Protein AF-K6V278-F1 (afdb_monomer_lite)

Organism: Plasmodium cynomolgi (strain B) (NCBI:txid1120755)

Secondary structure (DSSP, 8-state):
--GGGTT-HHHHHHHHHHHHHHHHHHTS---S--SS-HHHHHHHHHHHHHHHHHTTTS-HHHHHHHHHHHHHHHHHHHHHHH-S--TTSPPPPGGG-STTHHHHHHHHHHHHHHHHHHHH----HHHHHHHHHHHHHHHHHHHHHHHHH--HHHHTT-HHHHHHHTT-HHHHHHH-SEEEEE-TTS-EEEEE-SSS----------------

Foldseek 3Di:
DPPVCPPPVLLVVLLVVLLVVLVVQVVVDPPDPALLGVLALSLLVSLVSLCVPPVVPDDPVRSLVSSVVSQVVQVVSCCVVPVDPPVVNHHDRSVCPDPCVVLVNVLSVLVVVLVVCVPDVDDDQVVLVVLLVVLVVVQVSLVVVCVVPDPCVPCVPPPSVVSSVVSRSVVVNLQQQWDWDQDPVRDTRIDGHPDSGDDDDPPPPDPPPDDD

Structure (mmCIF, N/CA/C/O backbone):
data_AF-K6V278-F1
#
_entry.id   AF-K6V278-F1
#
loop_
_atom_site.group_PDB
_atom_site.id
_atom_site.type_symbol
_atom_site.label_atom_id
_atom_site.label_alt_id
_atom_site.label_comp_id
_atom_site.label_asym_id
_atom_site.label_entity_id
_atom_site.label_seq_id
_atom_site.pdbx_PDB_ins_code
_atom_site.Cartn_x
_atom_site.Cartn_y
_atom_site.Cartn_z
_atom_site.occupancy
_atom_site.B_iso_or_equiv
_atom_site.auth_seq_id
_atom_site.auth_comp_id
_atom_site.auth_asym_id
_atom_site.auth_atom_id
_atom_site.pdbx_PDB_model_num
ATOM 1 N N . MET A 1 1 ? -10.402 2.213 22.803 1.00 70.00 1 MET A N 1
ATOM 2 C CA . MET A 1 1 ? -10.953 1.165 21.929 1.00 70.00 1 MET A CA 1
ATOM 3 C C . MET A 1 1 ? -12.376 0.886 22.369 1.00 70.00 1 MET A C 1
ATOM 5 O O . MET A 1 1 ? -12.586 0.815 23.578 1.00 70.00 1 MET A O 1
ATOM 9 N N . ASP A 1 2 ? -13.322 0.800 21.437 1.00 74.25 2 ASP A N 1
ATOM 10 C CA . ASP A 1 2 ? -14.722 0.415 21.702 1.00 74.25 2 ASP A CA 1
ATOM 11 C C . ASP A 1 2 ? -14.800 -0.880 22.539 1.00 74.25 2 ASP A C 1
ATOM 13 O O . ASP A 1 2 ? -14.002 -1.802 22.333 1.00 74.25 2 ASP A O 1
ATOM 17 N N . SER A 1 3 ? -15.737 -0.940 23.494 1.00 72.25 3 SER A N 1
ATOM 18 C CA . SER A 1 3 ? -15.949 -2.086 24.387 1.00 72.25 3 SER A CA 1
ATOM 19 C C . SER A 1 3 ? -16.166 -3.389 23.620 1.00 72.25 3 SER A C 1
ATOM 21 O O . SER A 1 3 ? -15.685 -4.432 24.066 1.00 72.25 3 SER A O 1
ATOM 23 N N . LYS A 1 4 ? -16.759 -3.333 22.418 1.00 76.62 4 LYS A N 1
ATOM 24 C CA . LYS A 1 4 ? -16.962 -4.513 21.561 1.00 76.62 4 LYS A CA 1
ATOM 25 C C . LYS A 1 4 ? -15.661 -5.201 21.122 1.00 76.62 4 LYS A C 1
ATOM 27 O O . LYS A 1 4 ? -15.667 -6.385 20.801 1.00 76.62 4 LYS A O 1
ATOM 32 N N . TYR A 1 5 ? -14.534 -4.489 21.138 1.00 76.81 5 TYR A N 1
ATOM 33 C CA . TYR A 1 5 ? -13.228 -5.007 20.716 1.00 76.81 5 TYR A CA 1
ATOM 34 C C . TYR A 1 5 ? -12.280 -5.317 21.885 1.00 76.81 5 TYR A C 1
ATOM 36 O O . TYR A 1 5 ? -11.257 -5.976 21.692 1.00 76.81 5 TYR A O 1
ATOM 44 N N . GLN A 1 6 ? -12.604 -4.866 23.102 1.00 69.88 6 GLN A N 1
ATOM 45 C CA . GLN A 1 6 ? -11.692 -4.883 24.254 1.00 69.88 6 GLN A CA 1
ATOM 46 C C . GLN A 1 6 ? -11.316 -6.283 24.754 1.00 69.88 6 GLN A C 1
ATOM 48 O O . GLN A 1 6 ? -10.289 -6.419 25.412 1.00 69.88 6 GLN A O 1
ATOM 53 N N . ASN A 1 7 ? -12.086 -7.321 24.422 1.00 79.62 7 ASN A N 1
ATOM 54 C CA . ASN A 1 7 ? -11.831 -8.696 24.872 1.00 79.62 7 ASN A CA 1
ATOM 55 C C . ASN A 1 7 ? -11.272 -9.617 23.777 1.00 79.62 7 ASN A C 1
ATOM 57 O O . ASN A 1 7 ? -11.016 -10.789 24.036 1.00 79.62 7 ASN A O 1
ATOM 61 N N . ASN A 1 8 ? -11.047 -9.107 22.565 1.00 87.62 8 ASN A N 1
ATOM 62 C CA . ASN A 1 8 ? -10.522 -9.913 21.469 1.00 87.62 8 ASN A CA 1
ATOM 63 C C . ASN A 1 8 ? -8.981 -9.917 21.483 1.00 87.62 8 ASN A C 1
ATOM 65 O O . ASN A 1 8 ? -8.337 -8.899 21.218 1.00 87.62 8 ASN A O 1
ATOM 69 N N . GLU A 1 9 ? -8.375 -11.069 21.782 1.00 90.50 9 GLU A N 1
ATOM 70 C CA . GLU A 1 9 ? -6.914 -11.192 21.883 1.00 90.50 9 GLU A CA 1
ATOM 71 C C . GLU A 1 9 ? -6.186 -10.979 20.549 1.00 90.50 9 GLU A C 1
ATOM 73 O O . GLU A 1 9 ? -5.103 -10.389 20.536 1.00 90.50 9 GLU A O 1
ATOM 78 N N . THR A 1 10 ? -6.787 -11.357 19.416 1.00 91.19 10 THR A N 1
ATOM 79 C CA . THR A 1 10 ? -6.231 -11.078 18.080 1.00 91.19 10 THR A CA 1
ATOM 80 C C . THR A 1 10 ? -6.144 -9.574 17.837 1.00 91.19 10 THR A C 1
ATOM 82 O O . THR A 1 10 ? -5.104 -9.069 17.411 1.00 91.19 10 THR A O 1
ATOM 85 N N . ILE A 1 11 ? -7.203 -8.839 18.186 1.00 92.31 11 ILE A N 1
ATOM 86 C CA . ILE A 1 11 ? -7.243 -7.379 18.076 1.00 92.31 11 ILE A CA 1
ATOM 87 C C . ILE A 1 11 ? -6.174 -6.734 18.972 1.00 92.31 11 ILE A C 1
ATOM 89 O O . ILE A 1 11 ? -5.436 -5.850 18.520 1.00 92.31 11 ILE A O 1
ATOM 93 N N . LYS A 1 12 ? -6.042 -7.188 20.226 1.00 92.19 12 LYS A N 1
ATOM 94 C CA . LYS A 1 12 ? -4.997 -6.702 21.145 1.00 92.19 12 LYS A CA 1
ATOM 95 C C . LYS A 1 12 ? -3.595 -6.999 20.622 1.00 92.19 12 LYS A C 1
ATOM 97 O O . LYS A 1 12 ? -2.720 -6.140 20.703 1.00 92.19 12 LYS A O 1
ATOM 102 N N . SER A 1 13 ? -3.369 -8.196 20.087 1.00 93.94 13 SER A N 1
ATOM 103 C CA . SER A 1 13 ? -2.086 -8.595 19.504 1.00 93.94 13 SER A CA 1
ATOM 104 C C . SER A 1 13 ? -1.705 -7.692 18.330 1.00 93.94 13 SER A C 1
ATOM 106 O O . SER A 1 13 ? -0.618 -7.114 18.322 1.00 93.94 13 SER A O 1
ATOM 108 N N . LEU A 1 14 ? -2.637 -7.464 17.400 1.00 94.94 14 LEU A N 1
ATOM 109 C CA . LEU A 1 14 ? -2.424 -6.564 16.270 1.00 94.94 14 LEU A CA 1
ATOM 110 C C . LEU A 1 14 ? -2.157 -5.119 16.730 1.00 94.94 14 LEU A C 1
ATOM 112 O O . LEU A 1 14 ? -1.262 -4.469 16.193 1.00 94.94 14 LEU A O 1
ATOM 116 N N . CYS A 1 15 ? -2.838 -4.653 17.787 1.00 94.75 15 CYS A N 1
ATOM 117 C CA . CYS A 1 15 ? -2.562 -3.357 18.418 1.00 94.75 15 CYS A CA 1
ATOM 118 C C . CYS A 1 15 ? -1.113 -3.261 18.921 1.00 94.75 15 CYS A C 1
ATOM 120 O O . CYS A 1 15 ? -0.413 -2.297 18.623 1.00 94.75 15 CYS A O 1
ATOM 122 N N . ARG A 1 16 ? -0.622 -4.282 19.638 1.00 94.69 16 ARG A N 1
ATOM 123 C CA . ARG A 1 16 ? 0.765 -4.310 20.137 1.00 94.69 16 ARG A CA 1
ATOM 124 C C . ARG A 1 16 ? 1.781 -4.245 18.994 1.00 94.69 16 ARG A C 1
ATOM 126 O O . ARG A 1 16 ? 2.759 -3.507 19.095 1.00 94.69 16 ARG A O 1
ATOM 133 N N . ILE A 1 17 ? 1.541 -4.977 17.902 1.00 95.69 17 ILE A N 1
ATOM 134 C CA . ILE A 1 17 ? 2.421 -4.961 16.722 1.00 95.69 17 ILE A CA 1
ATOM 135 C C . ILE A 1 17 ? 2.404 -3.583 16.053 1.00 95.69 17 ILE A C 1
ATOM 137 O O . ILE A 1 17 ? 3.470 -3.068 15.708 1.00 95.69 17 ILE A O 1
ATOM 141 N N . LEU A 1 18 ? 1.226 -2.968 15.905 1.00 95.06 18 LEU A N 1
ATOM 142 C CA . LEU A 1 18 ? 1.091 -1.609 15.382 1.00 95.06 18 LEU A CA 1
ATOM 143 C C . LEU A 1 18 ? 1.919 -0.619 16.212 1.00 95.06 18 LEU A C 1
ATOM 145 O O . LEU A 1 18 ? 2.774 0.069 15.663 1.00 95.06 18 LEU A O 1
ATOM 149 N N . LEU A 1 19 ? 1.723 -0.589 17.534 1.00 92.69 19 LEU A N 1
ATOM 150 C CA . LEU A 1 19 ? 2.428 0.337 18.427 1.00 92.69 19 LEU A CA 1
ATOM 151 C C . LEU A 1 19 ? 3.950 0.141 18.395 1.00 92.69 19 LEU A C 1
ATOM 153 O O . LEU A 1 19 ? 4.692 1.123 18.380 1.00 92.69 19 LEU A O 1
ATOM 157 N N . LYS A 1 20 ? 4.420 -1.111 18.319 1.00 92.31 20 LYS A N 1
ATOM 158 C CA . LYS A 1 20 ? 5.847 -1.417 18.153 1.00 92.31 20 LYS A CA 1
ATOM 159 C C . LYS A 1 20 ? 6.403 -0.821 16.855 1.00 92.31 20 LYS A C 1
ATOM 161 O O . LYS A 1 20 ? 7.391 -0.099 16.895 1.00 92.31 20 LYS A O 1
ATOM 166 N N . ASN A 1 21 ? 5.735 -1.055 15.723 1.00 90.62 21 ASN A N 1
ATOM 167 C CA . ASN A 1 21 ? 6.168 -0.515 14.429 1.00 90.62 21 ASN A CA 1
ATOM 168 C C . ASN A 1 21 ? 6.154 1.019 14.397 1.00 90.62 21 ASN A C 1
ATOM 170 O O . ASN A 1 21 ? 7.026 1.625 13.779 1.00 90.62 21 ASN A O 1
ATOM 174 N N . LEU A 1 22 ? 5.185 1.660 15.057 1.00 88.31 22 LEU A N 1
ATOM 175 C CA . LEU A 1 22 ? 5.152 3.120 15.179 1.00 88.31 22 LEU A CA 1
ATOM 176 C C . LEU A 1 22 ? 6.348 3.646 15.962 1.00 88.31 22 LEU A C 1
ATOM 178 O O . LEU A 1 22 ? 6.989 4.600 15.530 1.00 88.31 22 LEU A O 1
ATOM 182 N N . ASN A 1 23 ? 6.667 3.010 17.087 1.00 85.19 23 ASN A N 1
ATOM 183 C CA . ASN A 1 23 ? 7.818 3.383 17.894 1.00 85.19 23 ASN A CA 1
ATOM 184 C C . ASN A 1 23 ? 9.135 3.242 17.118 1.00 85.19 23 ASN A C 1
ATOM 186 O O . ASN A 1 23 ? 9.954 4.159 17.136 1.00 85.19 23 ASN A O 1
ATOM 190 N N . ASP A 1 24 ? 9.307 2.132 16.400 1.00 82.44 24 ASP A N 1
ATOM 191 C CA . ASP A 1 24 ? 10.531 1.839 15.653 1.00 82.44 24 ASP A CA 1
ATOM 192 C C . ASP A 1 24 ? 10.697 2.781 14.444 1.00 82.44 24 ASP A C 1
ATOM 194 O O . ASP A 1 24 ? 11.787 3.298 14.201 1.00 82.44 24 ASP A O 1
ATOM 198 N N . ASN A 1 25 ? 9.613 3.074 13.713 1.00 73.31 25 ASN A N 1
ATOM 199 C CA . ASN A 1 25 ? 9.656 3.955 12.541 1.00 73.31 25 ASN A CA 1
ATOM 200 C C . ASN A 1 25 ? 9.922 5.428 12.888 1.00 73.31 25 ASN A C 1
ATOM 202 O O . ASN A 1 25 ? 10.537 6.128 12.084 1.00 73.31 25 ASN A O 1
ATOM 206 N N . VAL A 1 26 ? 9.506 5.919 14.063 1.00 68.38 26 VAL A N 1
ATOM 207 C CA . VAL A 1 26 ? 9.765 7.318 14.464 1.00 68.38 26 VAL A CA 1
ATOM 208 C C . VAL A 1 26 ? 11.250 7.586 14.704 1.00 68.38 26 VAL A C 1
ATOM 210 O O . VAL A 1 26 ? 11.718 8.697 14.457 1.00 68.38 26 VAL A O 1
ATOM 213 N N . GLN A 1 27 ? 12.016 6.566 15.092 1.00 59.75 27 GLN A N 1
ATOM 214 C CA . GLN A 1 27 ? 13.470 6.676 15.246 1.00 59.75 27 GLN A CA 1
ATOM 215 C C . GLN A 1 27 ? 14.203 6.831 13.900 1.00 59.75 27 GLN A C 1
ATOM 217 O O . GLN A 1 27 ? 15.390 7.153 13.861 1.00 59.75 27 GLN A O 1
ATOM 222 N N . ILE A 1 28 ? 13.507 6.634 12.776 1.00 59.69 28 ILE A N 1
ATOM 223 C CA . ILE A 1 28 ? 14.061 6.712 11.426 1.00 59.69 28 ILE A CA 1
ATOM 224 C C . ILE A 1 28 ? 13.732 8.101 10.868 1.00 59.69 28 ILE A C 1
ATOM 226 O O . ILE A 1 28 ? 12.672 8.318 10.291 1.00 59.69 28 ILE A O 1
ATOM 230 N N . ASN A 1 29 ? 14.642 9.053 11.113 1.00 51.72 29 ASN A N 1
ATOM 231 C CA . ASN A 1 29 ? 14.630 10.464 10.686 1.00 51.72 29 ASN A CA 1
ATOM 232 C C . ASN A 1 29 ? 13.575 10.835 9.619 1.00 51.72 29 ASN A C 1
ATOM 234 O O . ASN A 1 29 ? 13.770 10.616 8.422 1.00 51.72 29 ASN A O 1
ATOM 238 N N . VAL A 1 30 ? 12.511 11.522 10.049 1.00 53.38 30 VAL A N 1
ATOM 239 C CA . VAL A 1 30 ? 11.356 11.981 9.241 1.00 53.38 30 VAL A CA 1
ATOM 240 C C . VAL A 1 30 ? 11.698 13.176 8.318 1.00 53.38 30 VAL A C 1
ATOM 242 O O . VAL A 1 30 ? 10.822 13.905 7.862 1.00 53.38 30 VAL A O 1
ATOM 245 N N . ASN A 1 31 ? 12.979 13.404 8.013 1.00 46.62 31 ASN A N 1
ATOM 246 C CA . ASN A 1 31 ? 13.468 14.633 7.370 1.00 46.62 31 ASN A CA 1
ATOM 247 C C . ASN A 1 31 ? 13.164 14.761 5.871 1.00 46.62 31 ASN A C 1
ATOM 249 O O . ASN A 1 31 ? 13.596 15.725 5.244 1.00 46.62 31 ASN A O 1
ATOM 253 N N . LYS A 1 32 ? 12.426 13.827 5.270 1.00 50.75 32 LYS A N 1
ATOM 254 C CA . LYS A 1 32 ? 11.962 13.977 3.892 1.00 50.75 32 LYS A CA 1
ATOM 255 C C . LYS A 1 32 ? 10.468 13.705 3.834 1.00 50.75 32 LYS A C 1
ATOM 257 O O . LYS A 1 32 ? 10.011 12.631 4.215 1.00 50.75 32 LYS A O 1
ATOM 262 N N . SER A 1 33 ? 9.726 14.701 3.352 1.00 51.72 33 SER A N 1
ATOM 263 C CA . SER A 1 33 ? 8.388 14.505 2.804 1.00 51.72 33 SER A CA 1
ATOM 264 C C . SER A 1 33 ? 8.544 13.591 1.593 1.00 51.72 33 SER A C 1
ATOM 266 O O . SER A 1 33 ? 8.871 14.039 0.498 1.00 51.72 33 SER A O 1
ATOM 268 N N . ILE A 1 34 ? 8.471 12.285 1.837 1.00 58.38 34 ILE A N 1
ATOM 269 C CA . ILE A 1 34 ? 8.462 11.277 0.788 1.00 58.38 34 ILE A CA 1
ATOM 270 C C . ILE A 1 34 ? 6.994 10.872 0.621 1.00 58.38 34 IL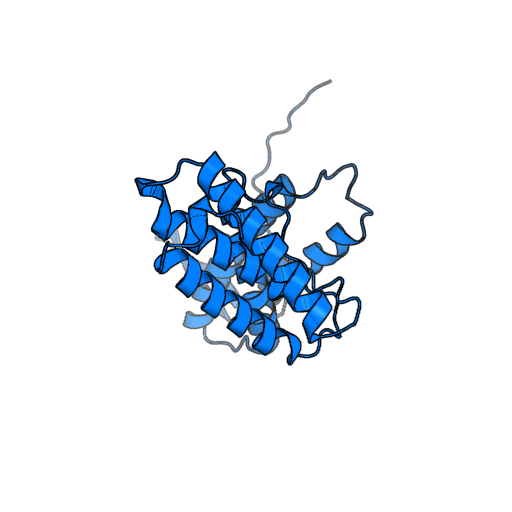E A C 1
ATOM 272 O O . ILE A 1 34 ? 6.351 10.523 1.617 1.00 58.38 34 ILE A O 1
ATOM 276 N N . PRO A 1 35 ? 6.443 10.910 -0.601 1.00 58.31 35 PRO A N 1
ATOM 277 C CA . PRO A 1 35 ? 5.053 10.515 -0.872 1.00 58.31 35 PRO A CA 1
ATOM 278 C C . PRO A 1 35 ? 4.754 9.098 -0.445 1.00 58.31 35 PRO A C 1
ATOM 280 O O . PRO A 1 35 ? 3.615 8.787 -0.114 1.00 58.31 35 PRO A O 1
ATOM 283 N N . CYS A 1 36 ? 5.779 8.260 -0.505 1.00 70.31 36 CYS A N 1
ATOM 284 C CA . CYS A 1 36 ? 5.785 6.880 -0.098 1.00 70.31 36 CYS A CA 1
ATOM 285 C C . CYS A 1 36 ? 6.597 6.833 1.191 1.00 70.31 36 CYS A C 1
ATOM 287 O O . CYS A 1 36 ? 7.808 6.633 1.195 1.00 70.31 36 CYS A O 1
ATOM 289 N N . ASN A 1 37 ? 5.934 7.170 2.292 1.00 74.81 37 ASN A N 1
ATOM 290 C CA . ASN A 1 37 ? 6.531 7.057 3.609 1.00 74.81 37 ASN A CA 1
ATOM 291 C C . ASN A 1 37 ? 6.112 5.726 4.248 1.00 74.81 37 ASN A C 1
ATOM 293 O O . ASN A 1 37 ? 5.086 5.128 3.910 1.00 74.81 37 ASN A O 1
ATOM 297 N N . ARG A 1 38 ? 6.906 5.270 5.216 1.00 81.38 38 ARG A N 1
ATOM 298 C CA . ARG A 1 38 ? 6.681 3.994 5.911 1.00 81.38 38 ARG A CA 1
ATOM 299 C C . ARG A 1 38 ? 5.367 3.946 6.694 1.00 81.38 38 ARG A C 1
ATOM 301 O O . ARG A 1 38 ? 4.866 2.861 6.964 1.00 81.38 38 ARG A O 1
ATOM 308 N N . TYR A 1 39 ? 4.781 5.096 7.020 1.00 86.00 39 TYR A N 1
ATOM 309 C CA . TYR A 1 39 ? 3.497 5.192 7.715 1.00 86.00 39 TYR A CA 1
ATOM 310 C C . TYR A 1 39 ? 2.312 4.912 6.787 1.00 86.00 39 TYR A C 1
ATOM 312 O O . TYR A 1 39 ? 1.372 4.221 7.179 1.00 86.00 39 TYR A O 1
ATOM 320 N N . LYS A 1 40 ? 2.376 5.324 5.519 1.00 87.06 40 LYS A N 1
ATOM 321 C CA . LYS A 1 40 ? 1.398 4.875 4.521 1.00 87.06 40 LYS A CA 1
ATOM 322 C C . LYS A 1 40 ? 1.435 3.360 4.383 1.00 87.06 40 LYS A C 1
ATOM 324 O O . LYS A 1 40 ? 0.418 2.702 4.578 1.00 87.06 40 LYS A O 1
ATOM 329 N N . LEU A 1 41 ? 2.622 2.791 4.166 1.00 89.94 41 LEU A N 1
ATOM 330 C CA . LEU A 1 41 ? 2.800 1.337 4.088 1.00 89.94 41 LEU A CA 1
ATOM 331 C C . LEU A 1 41 ? 2.301 0.610 5.339 1.00 89.94 41 LEU A C 1
ATOM 333 O O . LEU A 1 41 ? 1.635 -0.416 5.225 1.00 89.94 41 LEU A O 1
ATOM 337 N N . LEU A 1 42 ? 2.553 1.159 6.528 1.00 93.06 42 LEU A N 1
ATOM 338 C CA . LEU A 1 42 ? 2.045 0.600 7.779 1.00 93.06 42 LEU A CA 1
ATOM 339 C C . LEU A 1 42 ? 0.508 0.633 7.854 1.00 93.06 42 LEU A C 1
ATOM 341 O O . LEU A 1 42 ? -0.090 -0.315 8.359 1.00 93.06 42 LEU A O 1
ATOM 345 N N . SER A 1 43 ? -0.135 1.667 7.305 1.00 94.62 43 SER A N 1
ATOM 346 C CA . SER A 1 43 ? -1.599 1.750 7.191 1.00 94.62 43 SER A CA 1
ATOM 347 C C . SER A 1 43 ? -2.157 0.637 6.297 1.00 94.62 43 SER A C 1
ATOM 349 O O . SER A 1 43 ? -3.075 -0.081 6.693 1.00 94.62 43 SER A O 1
ATOM 351 N N . TYR A 1 44 ? -1.548 0.426 5.127 1.00 95.25 44 TYR A N 1
ATOM 352 C CA . TYR A 1 44 ? -1.920 -0.655 4.208 1.00 95.25 44 TYR A CA 1
ATOM 353 C C . TYR A 1 44 ? -1.638 -2.047 4.778 1.00 95.25 44 TYR A C 1
ATOM 355 O O . TYR A 1 44 ? -2.446 -2.960 4.610 1.00 95.25 44 TYR A O 1
ATOM 363 N N . TRP A 1 45 ? -0.518 -2.222 5.480 1.00 95.88 45 TRP A N 1
ATOM 364 C CA . TRP A 1 45 ? -0.206 -3.460 6.189 1.00 95.88 45 TRP A CA 1
ATOM 365 C C . TRP A 1 45 ? -1.262 -3.770 7.253 1.00 95.88 45 TRP A C 1
ATOM 367 O O . TRP A 1 45 ? -1.747 -4.900 7.325 1.00 95.88 45 TRP A O 1
ATOM 377 N N . LEU A 1 46 ? -1.647 -2.766 8.043 1.00 97.06 46 LEU A N 1
ATOM 378 C CA . LEU A 1 46 ? -2.647 -2.907 9.093 1.00 97.06 46 LEU A CA 1
ATOM 379 C C . LEU A 1 46 ? -4.006 -3.294 8.504 1.00 97.06 46 LEU A C 1
ATOM 381 O O . LEU A 1 46 ? -4.601 -4.270 8.958 1.00 97.06 46 LEU A O 1
ATOM 385 N N . TYR A 1 47 ? -4.467 -2.583 7.472 1.00 96.75 47 TYR A N 1
ATOM 386 C CA . TYR A 1 47 ? -5.734 -2.898 6.814 1.00 96.75 47 TYR A CA 1
ATOM 387 C C . TYR A 1 47 ? -5.724 -4.302 6.195 1.00 96.75 47 TYR A C 1
ATOM 389 O O . TYR A 1 47 ? -6.647 -5.080 6.413 1.00 96.75 47 TYR A O 1
ATOM 397 N N . ASN A 1 48 ? -4.630 -4.690 5.532 1.00 95.81 48 ASN A N 1
ATOM 398 C CA . ASN A 1 48 ? -4.469 -6.044 5.005 1.00 95.81 48 ASN A CA 1
ATOM 399 C C . ASN A 1 48 ? -4.548 -7.118 6.106 1.00 95.81 48 ASN A C 1
ATOM 401 O O . ASN A 1 48 ? -5.133 -8.177 5.898 1.00 95.81 48 ASN A O 1
ATOM 405 N N . LYS A 1 49 ? -3.986 -6.863 7.296 1.00 95.94 49 LYS A N 1
ATOM 406 C CA . LYS A 1 49 ? -4.116 -7.784 8.436 1.00 95.94 49 LYS A CA 1
ATOM 407 C C . LYS A 1 49 ? -5.542 -7.857 8.967 1.00 95.94 49 LYS A C 1
ATOM 409 O O . LYS A 1 49 ? -5.971 -8.939 9.360 1.00 95.94 49 LYS A O 1
ATOM 414 N N . ILE A 1 50 ? -6.271 -6.744 8.946 1.00 95.00 50 ILE A N 1
ATOM 415 C CA . ILE A 1 50 ? -7.687 -6.724 9.313 1.00 95.00 50 ILE A CA 1
ATOM 416 C C . ILE A 1 50 ? -8.510 -7.561 8.328 1.00 95.00 50 ILE A C 1
ATOM 418 O O . ILE A 1 50 ? -9.289 -8.400 8.773 1.00 95.00 50 ILE A O 1
ATOM 422 N N . GLU A 1 51 ? -8.300 -7.400 7.018 1.00 92.88 51 GLU A N 1
ATOM 423 C CA . GLU A 1 51 ? -8.931 -8.264 6.012 1.00 92.88 51 GLU A CA 1
ATOM 424 C C . GLU A 1 51 ? -8.590 -9.736 6.306 1.00 92.88 51 GLU A C 1
ATOM 426 O O . GLU A 1 51 ? -9.471 -10.525 6.623 1.00 92.88 51 GLU A O 1
ATOM 431 N N . GLN A 1 52 ? -7.306 -10.099 6.359 1.00 91.94 52 GLN A N 1
ATOM 432 C CA . GLN A 1 52 ? -6.878 -11.494 6.543 1.00 91.94 52 GLN A CA 1
ATOM 433 C C . GLN A 1 52 ? -7.460 -12.183 7.786 1.00 91.94 52 GLN A C 1
ATOM 435 O O . GLN A 1 52 ? -7.819 -13.357 7.721 1.00 91.94 52 GLN A O 1
ATOM 440 N N . PHE A 1 53 ? -7.523 -11.491 8.925 1.00 89.69 53 PHE A N 1
ATOM 441 C CA . PHE A 1 53 ? -7.926 -12.113 10.188 1.00 89.69 53 PHE A CA 1
ATOM 442 C C . PHE A 1 53 ? -9.420 -12.028 10.481 1.00 89.69 53 PHE A C 1
ATOM 444 O O . PHE A 1 53 ? -9.913 -12.816 11.289 1.00 89.69 53 PHE A O 1
ATOM 451 N N . PHE A 1 54 ? -10.141 -11.094 9.858 1.00 85.44 54 PHE A N 1
ATOM 452 C CA . PHE A 1 54 ? -11.520 -10.806 10.240 1.00 85.44 54 PHE A CA 1
ATOM 453 C C . PHE A 1 54 ? -12.528 -10.916 9.093 1.00 85.44 54 PHE A C 1
ATOM 455 O O . PHE A 1 54 ? -13.712 -10.760 9.365 1.00 85.44 54 PHE A O 1
ATOM 462 N N . THR A 1 55 ? -12.138 -11.271 7.858 1.00 81.69 55 THR A N 1
ATOM 463 C CA . THR A 1 55 ? -13.097 -11.460 6.742 1.00 81.69 55 THR A CA 1
ATOM 464 C C . THR A 1 55 ? -14.239 -12.430 7.060 1.00 81.69 55 THR A C 1
ATOM 466 O O . THR A 1 55 ? -15.349 -12.211 6.589 1.00 81.69 55 THR A O 1
ATOM 469 N N . LEU A 1 56 ? -14.001 -13.486 7.848 1.00 80.88 56 LEU A N 1
ATOM 470 C CA . LEU A 1 56 ? -15.040 -14.476 8.170 1.00 80.88 56 LEU A CA 1
ATOM 471 C C . LEU A 1 56 ? -16.048 -13.992 9.218 1.00 80.88 56 LEU A C 1
ATOM 473 O O . LEU A 1 56 ? -17.186 -14.445 9.220 1.00 80.88 56 LEU A O 1
ATOM 477 N N . ASN A 1 57 ? -15.624 -13.100 10.114 1.00 80.12 57 ASN A N 1
ATOM 478 C CA . ASN A 1 57 ? -16.419 -12.711 11.278 1.00 80.12 57 ASN A CA 1
ATOM 479 C C . ASN A 1 57 ? -17.003 -11.305 11.143 1.00 80.12 57 ASN A C 1
ATOM 481 O O . ASN A 1 57 ? -18.010 -11.018 11.779 1.00 80.12 57 ASN A O 1
ATOM 485 N N . PHE A 1 58 ? -16.359 -10.439 10.358 1.00 85.38 58 PHE A N 1
ATOM 486 C CA . PHE A 1 58 ? -16.691 -9.027 10.195 1.00 85.38 58 PHE A CA 1
ATOM 487 C C . PHE A 1 58 ? -17.002 -8.742 8.734 1.00 85.38 58 PHE A C 1
ATOM 489 O O . PHE A 1 58 ? -16.225 -9.106 7.843 1.00 85.38 58 PHE A O 1
ATOM 496 N N . ASP A 1 59 ? -18.097 -8.030 8.485 1.00 91.31 59 ASP A N 1
ATOM 497 C CA . ASP A 1 59 ? -18.385 -7.508 7.156 1.00 91.31 59 ASP A CA 1
ATOM 498 C C . ASP A 1 59 ? -17.424 -6.356 6.777 1.00 91.31 59 ASP A C 1
ATOM 500 O O . ASP A 1 59 ? -16.523 -5.968 7.528 1.00 91.31 59 ASP A O 1
ATOM 504 N N . LYS A 1 60 ? -17.576 -5.805 5.569 1.00 89.81 60 LYS A N 1
ATOM 505 C CA . LYS A 1 60 ? -16.711 -4.717 5.082 1.00 89.81 60 LYS A CA 1
ATOM 506 C C . LYS A 1 60 ? -16.799 -3.459 5.960 1.00 89.81 60 LYS A C 1
ATOM 508 O O . LYS A 1 60 ? -15.798 -2.758 6.105 1.00 89.81 60 LYS A O 1
ATOM 513 N N . ILE A 1 61 ? -17.968 -3.163 6.529 1.00 91.88 61 ILE A N 1
ATOM 514 C CA . ILE A 1 61 ? -18.198 -1.993 7.384 1.00 91.88 61 ILE A CA 1
ATOM 515 C C . ILE A 1 61 ? -17.528 -2.215 8.741 1.00 91.88 61 ILE A C 1
ATOM 517 O O . ILE A 1 61 ? -16.790 -1.348 9.204 1.00 91.88 61 ILE A O 1
ATOM 521 N N . ASP A 1 62 ? -17.692 -3.392 9.340 1.00 92.12 62 ASP A N 1
ATOM 522 C CA . ASP A 1 62 ? -17.044 -3.766 10.595 1.00 92.12 62 ASP A CA 1
ATOM 523 C C . ASP A 1 62 ? -15.518 -3.704 10.503 1.00 92.12 62 ASP A C 1
ATOM 525 O O . ASP A 1 62 ? -14.858 -3.213 11.424 1.00 92.12 62 ASP A O 1
ATOM 529 N N . ARG A 1 63 ? -14.943 -4.147 9.379 1.00 93.19 63 ARG A N 1
ATOM 530 C CA . ARG A 1 63 ? -13.494 -4.075 9.140 1.00 93.19 63 ARG A CA 1
ATOM 531 C C . ARG A 1 63 ? -13.000 -2.637 8.988 1.00 93.19 63 ARG A C 1
ATOM 533 O O . ARG A 1 63 ? -11.955 -2.297 9.543 1.00 93.19 63 ARG A O 1
ATOM 540 N N . LYS A 1 64 ? -13.763 -1.772 8.313 1.00 94.06 64 LYS A N 1
ATOM 541 C CA . LYS A 1 64 ? -13.464 -0.331 8.234 1.00 94.06 64 LYS A CA 1
ATOM 542 C C . LYS A 1 64 ? -13.559 0.352 9.598 1.00 94.06 64 LYS A C 1
ATOM 544 O O . LYS A 1 64 ? -12.625 1.045 9.986 1.00 94.06 64 LYS A O 1
ATOM 549 N N . ASN A 1 65 ? -14.605 0.061 10.368 1.00 93.81 65 ASN A N 1
ATOM 550 C CA . ASN A 1 65 ? -14.772 0.573 11.729 1.00 93.81 65 ASN A CA 1
ATOM 551 C C . ASN A 1 65 ? -13.630 0.125 12.656 1.00 93.81 65 ASN A C 1
ATOM 553 O O . ASN A 1 65 ? -13.131 0.908 13.465 1.00 93.81 65 ASN A O 1
ATOM 557 N N . LEU A 1 66 ? -13.180 -1.128 12.530 1.00 94.56 66 LEU A N 1
ATOM 558 C CA . LEU A 1 66 ? -12.024 -1.618 13.277 1.00 94.56 66 LEU A CA 1
ATOM 559 C C . LEU A 1 66 ? -10.742 -0.873 12.873 1.00 94.56 66 LEU A C 1
ATOM 561 O O . LEU A 1 66 ? -9.953 -0.500 13.745 1.00 94.56 66 LEU A O 1
ATOM 565 N N . TYR A 1 67 ? -10.530 -0.636 11.576 1.00 96.38 67 TYR A N 1
ATOM 566 C CA . TYR A 1 67 ? -9.401 0.166 11.108 1.00 96.38 67 TYR A CA 1
ATOM 567 C C . TYR A 1 67 ? -9.439 1.588 11.684 1.00 96.38 67 TYR A C 1
ATOM 569 O O . TYR A 1 67 ? -8.416 2.056 12.183 1.00 96.38 67 TYR A O 1
ATOM 577 N N . ASP A 1 68 ? -10.599 2.249 11.698 1.00 95.25 68 ASP A N 1
ATOM 578 C CA . ASP A 1 68 ? -10.751 3.588 12.280 1.00 95.25 68 ASP A CA 1
ATOM 579 C C . ASP A 1 68 ? -10.399 3.626 13.773 1.00 95.25 68 ASP A C 1
ATOM 581 O O . ASP A 1 68 ? -9.720 4.549 14.237 1.00 95.25 68 ASP A O 1
ATOM 585 N N . GLU A 1 69 ? -10.773 2.593 14.534 1.00 95.12 69 GLU A N 1
ATOM 586 C CA . GLU A 1 69 ? -10.364 2.471 15.935 1.00 95.12 69 GLU A CA 1
ATOM 587 C C . GLU A 1 69 ? -8.839 2.354 16.081 1.00 95.12 69 GLU A C 1
ATOM 589 O O . GLU A 1 69 ? -8.252 3.014 16.947 1.00 95.12 69 GLU A O 1
ATOM 594 N N . TYR A 1 70 ? -8.169 1.579 15.224 1.00 95.81 70 TYR A N 1
ATOM 595 C CA . TYR A 1 70 ? -6.705 1.533 15.212 1.00 95.81 70 TYR A CA 1
ATOM 596 C C . TYR A 1 70 ? -6.075 2.857 14.778 1.00 95.81 70 TYR A C 1
ATOM 598 O O . TYR A 1 70 ? -5.107 3.294 15.400 1.00 95.81 70 TYR A O 1
ATOM 606 N N . ALA A 1 71 ? -6.619 3.521 13.757 1.00 94.75 71 ALA A N 1
ATOM 607 C CA . ALA A 1 71 ? -6.148 4.822 13.293 1.00 94.75 71 ALA A CA 1
ATOM 608 C C . ALA A 1 71 ? -6.272 5.884 14.399 1.00 94.75 71 ALA A C 1
ATOM 610 O O . ALA A 1 71 ? -5.380 6.717 14.578 1.00 94.75 71 ALA A O 1
ATOM 611 N N . ARG A 1 72 ? -7.334 5.826 15.212 1.00 93.12 72 ARG A N 1
ATOM 612 C CA . ARG A 1 72 ? -7.487 6.667 16.407 1.00 93.12 72 ARG A CA 1
ATOM 613 C C . ARG A 1 72 ? -6.416 6.369 17.456 1.00 93.12 72 ARG A C 1
ATOM 615 O O . ARG A 1 72 ? -5.796 7.302 17.967 1.00 93.12 72 ARG A O 1
ATOM 622 N N . ILE A 1 73 ? -6.175 5.093 17.767 1.00 93.19 73 ILE A N 1
ATOM 623 C CA . ILE A 1 73 ? -5.133 4.673 18.723 1.00 93.19 73 ILE A CA 1
ATOM 624 C C . ILE A 1 73 ? -3.748 5.122 18.252 1.00 93.19 73 ILE A C 1
ATOM 626 O O . ILE A 1 73 ? -2.985 5.669 19.043 1.00 93.19 73 ILE A O 1
ATOM 630 N N . TRP A 1 74 ? -3.446 4.947 16.967 1.00 93.12 74 TRP A N 1
ATOM 631 C CA . TRP A 1 74 ? -2.220 5.429 16.341 1.00 93.12 74 TRP A CA 1
ATOM 632 C C . TRP A 1 74 ? -2.035 6.925 16.588 1.00 93.12 74 TRP A C 1
ATOM 634 O O . TRP A 1 74 ? -1.009 7.328 17.137 1.00 93.12 74 TRP A O 1
ATOM 644 N N . LYS A 1 75 ? -3.020 7.757 16.222 1.00 89.62 75 LYS A N 1
ATOM 645 C CA . LYS A 1 75 ? -2.944 9.219 16.399 1.00 89.62 75 LYS A CA 1
ATOM 646 C C . LYS A 1 75 ? -2.698 9.603 17.859 1.00 89.62 75 LYS A C 1
ATOM 648 O O . LYS A 1 75 ? -1.841 10.439 18.137 1.00 89.62 75 LYS A O 1
ATOM 653 N N . LEU A 1 76 ? -3.403 8.959 18.794 1.00 89.94 76 LEU A N 1
ATOM 654 C CA . LEU A 1 76 ? -3.208 9.169 20.232 1.00 89.94 76 LEU A CA 1
ATOM 655 C C . LEU A 1 76 ? -1.792 8.792 20.680 1.00 89.94 76 LEU A C 1
ATOM 657 O O . LEU A 1 76 ? -1.153 9.570 21.386 1.00 89.94 76 LEU A O 1
ATOM 661 N N . PHE A 1 77 ? -1.291 7.635 20.245 1.00 88.81 77 PHE A N 1
ATOM 662 C CA . PHE A 1 77 ? 0.057 7.174 20.564 1.00 88.81 77 PHE A CA 1
ATOM 663 C C . PHE A 1 77 ? 1.120 8.148 20.055 1.00 88.81 77 PHE A C 1
ATOM 665 O O . PHE A 1 77 ? 2.008 8.532 20.810 1.00 88.81 77 PHE A O 1
ATOM 672 N N . VAL A 1 78 ? 1.011 8.595 18.801 1.00 85.44 78 VAL A N 1
ATOM 673 C CA . VAL A 1 78 ? 1.969 9.537 18.209 1.00 85.44 78 VAL A CA 1
ATOM 674 C C . VAL A 1 78 ? 1.972 10.869 18.964 1.00 85.44 78 VAL A C 1
ATOM 676 O O . VAL A 1 78 ? 3.038 11.373 19.325 1.00 85.44 78 VAL A O 1
ATOM 679 N N . ASN A 1 79 ? 0.787 11.406 19.267 1.00 83.81 79 ASN A N 1
ATOM 680 C CA . ASN A 1 79 ? 0.652 12.661 20.003 1.00 83.81 79 ASN A CA 1
ATOM 681 C C . ASN A 1 79 ? 1.240 12.564 21.419 1.00 83.81 79 ASN A C 1
ATOM 683 O O . ASN A 1 79 ? 1.975 13.457 21.844 1.00 83.81 79 ASN A O 1
ATOM 687 N N . TYR A 1 80 ? 0.947 11.478 22.139 1.00 84.31 80 TYR A N 1
ATOM 688 C CA . TYR A 1 80 ? 1.387 11.296 23.522 1.00 84.31 80 TYR A CA 1
ATOM 689 C C . TYR A 1 80 ? 2.889 11.001 23.632 1.00 84.31 80 TYR A C 1
ATOM 691 O O . TYR A 1 80 ? 3.582 11.615 24.445 1.00 84.31 80 TYR A O 1
ATOM 699 N N . SER A 1 81 ? 3.397 10.087 22.802 1.00 81.44 81 SER A N 1
ATOM 700 C CA . SER A 1 81 ? 4.767 9.573 22.901 1.00 81.44 81 SER A CA 1
ATOM 701 C C . SER A 1 81 ? 5.817 10.549 22.375 1.00 81.44 81 SER A C 1
ATOM 703 O O . SER A 1 81 ? 6.930 10.578 22.896 1.00 81.44 81 SER A O 1
ATOM 705 N N . PHE A 1 82 ? 5.488 11.368 21.368 1.00 76.06 82 PHE A N 1
ATOM 706 C CA . PHE A 1 82 ? 6.491 12.197 20.685 1.00 76.06 82 PHE A CA 1
ATOM 707 C C . PHE A 1 82 ? 6.309 13.702 20.883 1.00 76.06 82 PHE A C 1
ATOM 709 O O . PHE A 1 82 ? 7.245 14.449 20.593 1.00 76.06 82 PHE A O 1
ATOM 716 N N . ARG A 1 83 ? 5.150 14.157 21.393 1.00 67.06 83 ARG A N 1
ATOM 717 C CA . ARG A 1 83 ? 4.848 15.568 21.727 1.00 67.06 83 ARG A CA 1
ATOM 718 C C . ARG A 1 83 ? 5.243 16.583 20.638 1.00 67.06 83 ARG A C 1
ATOM 720 O O . ARG A 1 83 ? 5.577 17.727 20.935 1.00 67.06 83 ARG A O 1
ATOM 727 N N . ARG A 1 84 ? 5.235 16.169 19.370 1.00 64.81 84 ARG A N 1
ATOM 728 C CA . ARG A 1 84 ? 5.533 17.004 18.200 1.00 64.81 84 ARG A CA 1
ATOM 729 C C . ARG A 1 84 ? 4.504 16.730 17.122 1.00 64.81 84 ARG A C 1
ATOM 731 O O . ARG A 1 84 ? 4.009 15.611 17.008 1.00 64.81 84 ARG A O 1
ATOM 738 N N . ASN A 1 85 ? 4.227 17.744 16.309 1.00 58.94 85 ASN A N 1
ATOM 739 C CA . ASN A 1 85 ? 3.331 17.593 15.178 1.00 58.94 85 ASN A CA 1
ATOM 740 C C . ASN A 1 85 ? 4.026 16.812 14.049 1.00 58.94 85 ASN A C 1
ATOM 742 O O . ASN A 1 85 ? 4.653 17.383 13.158 1.00 58.94 85 ASN A O 1
ATOM 746 N N . LEU A 1 86 ? 3.972 15.481 14.128 1.00 66.06 86 LEU A N 1
ATOM 747 C CA . LEU A 1 86 ? 4.467 14.585 13.089 1.00 66.06 86 LEU A CA 1
ATOM 748 C C . LEU A 1 86 ? 3.385 14.430 12.010 1.00 66.06 86 LEU A C 1
ATOM 750 O O . LEU A 1 86 ? 2.775 13.368 11.880 1.00 66.06 86 LEU A O 1
ATOM 754 N N . ASN A 1 87 ? 3.154 15.491 11.225 1.00 64.38 87 ASN A N 1
ATOM 755 C CA . ASN A 1 87 ? 2.200 15.489 10.100 1.00 64.38 87 ASN A CA 1
ATOM 756 C C . ASN A 1 87 ? 2.440 14.317 9.127 1.00 64.38 87 ASN A C 1
ATOM 758 O O . ASN A 1 87 ? 1.504 13.796 8.533 1.00 64.38 87 ASN A O 1
ATOM 762 N N . ASN A 1 88 ? 3.687 13.849 9.020 1.00 66.56 88 ASN A N 1
ATOM 763 C CA . ASN A 1 88 ? 4.075 12.750 8.134 1.00 66.56 88 ASN A CA 1
ATOM 764 C C . ASN A 1 88 ? 3.869 11.350 8.756 1.00 66.56 88 ASN A C 1
ATOM 766 O O . ASN A 1 88 ? 4.084 10.355 8.073 1.00 66.56 88 ASN A O 1
ATOM 770 N N . CYS A 1 89 ? 3.479 11.262 10.034 1.00 79.00 89 CYS A N 1
ATOM 771 C CA . CYS A 1 89 ? 3.271 10.027 10.809 1.00 79.00 89 CYS A CA 1
ATOM 772 C C . CYS A 1 89 ? 1.773 9.742 11.035 1.00 79.00 89 CYS A C 1
ATOM 774 O O . CYS A 1 89 ? 1.363 9.238 12.080 1.00 79.00 89 CYS A O 1
ATOM 776 N N . GLN A 1 90 ? 0.929 10.127 10.079 1.00 83.25 90 GLN A N 1
ATOM 777 C CA . GLN A 1 90 ? -0.518 9.948 10.171 1.00 83.25 90 GLN A CA 1
ATOM 778 C C . GLN A 1 90 ? -0.953 8.667 9.446 1.00 83.25 90 GLN A C 1
ATOM 780 O O . GLN A 1 90 ? -0.383 8.349 8.399 1.00 83.25 90 GLN A O 1
ATOM 785 N N . PRO A 1 91 ? -1.951 7.936 9.978 1.00 90.38 91 PRO A N 1
ATOM 786 C CA . PRO A 1 91 ? -2.551 6.823 9.258 1.00 90.38 91 PRO A CA 1
ATOM 787 C C . PRO A 1 91 ? -3.287 7.322 8.010 1.00 90.38 91 PRO A C 1
ATOM 789 O O . PRO A 1 91 ? -3.871 8.410 8.023 1.00 90.38 91 PRO A O 1
ATOM 792 N N . GLU A 1 92 ? -3.311 6.497 6.965 1.00 90.88 92 GLU A N 1
ATOM 793 C CA . GLU A 1 92 ? -4.138 6.747 5.781 1.00 90.88 92 GLU A CA 1
ATOM 794 C C . GLU A 1 92 ? -5.630 6.813 6.169 1.00 90.88 92 GLU A C 1
ATOM 796 O O . GLU A 1 92 ? -6.073 6.026 7.021 1.00 90.88 92 GLU A O 1
ATOM 801 N N . PRO A 1 93 ?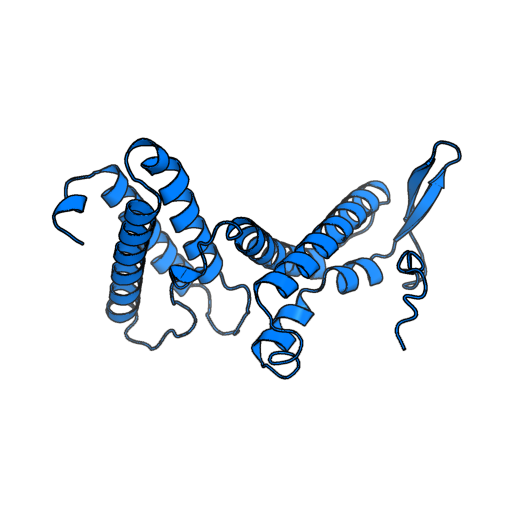 -6.422 7.724 5.573 1.00 91.31 93 PRO A N 1
ATOM 802 C CA . PRO A 1 93 ? -7.859 7.799 5.818 1.00 91.31 93 PRO A CA 1
ATOM 803 C C . PRO A 1 93 ? -8.560 6.494 5.438 1.00 91.31 93 PRO A C 1
ATOM 805 O O . PRO A 1 93 ? -8.271 5.921 4.394 1.00 91.31 93 PRO A O 1
ATOM 808 N N . VAL A 1 94 ? -9.555 6.051 6.211 1.00 93.81 94 VAL A N 1
ATOM 809 C CA . VAL A 1 94 ? -10.283 4.800 5.919 1.00 93.81 94 VAL A CA 1
ATOM 810 C C . VAL A 1 94 ? -10.914 4.759 4.516 1.00 93.81 94 VAL A C 1
ATOM 812 O O . VAL A 1 94 ? -11.136 3.689 3.944 1.00 93.81 94 VAL A O 1
ATOM 815 N N . SER A 1 95 ? -11.182 5.930 3.932 1.00 90.88 95 SER A N 1
ATOM 816 C CA . SER A 1 95 ? -11.725 6.080 2.583 1.00 90.88 95 SER A CA 1
ATOM 817 C C . SER A 1 95 ? -10.802 5.545 1.487 1.00 90.88 95 SER A C 1
ATOM 819 O O . SER A 1 95 ? -11.318 5.147 0.447 1.00 90.88 95 SER A O 1
ATOM 821 N N . VAL A 1 96 ? -9.479 5.474 1.702 1.00 90.06 96 VAL A N 1
ATOM 822 C CA . VAL A 1 96 ? -8.551 4.921 0.693 1.00 90.06 96 VAL A CA 1
ATOM 823 C C . VAL A 1 96 ? -8.669 3.403 0.549 1.00 90.06 96 VAL A C 1
ATOM 825 O O . VAL A 1 96 ? -8.206 2.834 -0.441 1.00 90.06 96 VAL A O 1
ATOM 828 N N . PHE A 1 97 ? -9.310 2.741 1.518 1.00 94.31 97 PHE A N 1
ATOM 829 C CA . PHE A 1 97 ? -9.574 1.307 1.492 1.00 94.31 97 PHE A CA 1
ATOM 830 C C . PHE A 1 97 ? -10.890 0.991 0.759 1.00 94.31 97 PHE A C 1
ATOM 832 O O . PHE A 1 97 ? -11.853 0.451 1.316 1.00 94.31 97 PHE A O 1
ATOM 839 N N . ASP A 1 98 ? -10.968 1.422 -0.498 1.00 91.94 98 ASP A N 1
ATOM 840 C CA . ASP A 1 98 ? -11.991 1.025 -1.473 1.00 91.94 98 ASP A CA 1
ATOM 841 C C . ASP A 1 98 ? -11.627 -0.317 -2.138 1.00 91.94 98 ASP A C 1
ATOM 843 O O . ASP A 1 98 ? -10.622 -0.922 -1.795 1.00 91.94 98 ASP A O 1
ATOM 847 N N . ASP A 1 99 ? -12.395 -0.808 -3.113 1.00 92.25 99 ASP A N 1
ATOM 848 C CA . ASP A 1 99 ? -12.111 -2.109 -3.754 1.00 92.25 99 ASP A CA 1
ATOM 849 C C . ASP A 1 99 ? -10.806 -2.148 -4.581 1.00 92.25 99 ASP A C 1
ATOM 851 O O . ASP A 1 99 ? -10.410 -3.204 -5.073 1.00 92.25 99 ASP A O 1
ATOM 855 N N . LYS A 1 100 ? -10.118 -1.011 -4.736 1.00 94.94 100 LYS A N 1
ATOM 856 C CA . LYS A 1 100 ? -8.845 -0.856 -5.453 1.00 94.94 100 LYS A CA 1
ATOM 857 C C . LYS A 1 100 ? -7.681 -0.515 -4.518 1.00 94.94 100 LYS A C 1
ATOM 859 O O . LYS A 1 100 ? -6.592 -0.174 -4.980 1.00 94.94 100 LYS A O 1
ATOM 864 N N . TRP A 1 101 ? -7.866 -0.643 -3.203 1.00 94.38 101 TRP A N 1
ATOM 865 C CA . TRP A 1 101 ? -6.838 -0.350 -2.201 1.00 94.38 101 TRP A CA 1
ATOM 866 C C . TRP A 1 101 ? -5.531 -1.130 -2.413 1.00 94.38 101 TRP A C 1
ATOM 868 O O . TRP A 1 101 ? -4.453 -0.632 -2.085 1.00 94.38 101 TRP A O 1
ATOM 878 N N . THR A 1 102 ? -5.602 -2.327 -3.001 1.00 95.00 102 THR A N 1
ATOM 879 C CA . THR A 1 102 ? -4.438 -3.171 -3.304 1.00 95.00 102 THR A CA 1
ATOM 880 C C . THR A 1 102 ? -3.503 -2.546 -4.338 1.00 95.00 102 THR A C 1
ATOM 882 O O . THR A 1 102 ? -2.292 -2.652 -4.172 1.00 95.00 102 THR A O 1
ATOM 885 N N . VAL A 1 103 ? -4.032 -1.820 -5.331 1.00 95.50 103 VAL A N 1
ATOM 886 C CA . VAL A 1 103 ? -3.227 -1.070 -6.316 1.00 95.50 103 VAL A CA 1
ATOM 887 C C . VAL A 1 103 ? -2.415 0.015 -5.613 1.00 95.50 103 VAL A C 1
ATOM 889 O O . VAL A 1 103 ? -1.218 0.164 -5.846 1.00 95.50 103 VAL A O 1
ATOM 892 N N . ARG A 1 104 ? -3.047 0.747 -4.685 1.00 92.88 104 ARG A N 1
ATOM 893 C CA . ARG A 1 104 ? -2.367 1.782 -3.892 1.00 92.88 104 ARG A CA 1
ATOM 894 C C . ARG A 1 104 ? -1.296 1.181 -2.989 1.00 92.88 104 ARG A C 1
ATOM 896 O O . ARG A 1 104 ? -0.188 1.707 -2.937 1.00 92.88 104 ARG A O 1
ATOM 903 N N . LYS A 1 105 ? -1.599 0.059 -2.326 1.00 94.06 105 LYS A N 1
ATOM 904 C CA . LYS A 1 105 ? -0.618 -0.693 -1.532 1.00 94.06 105 LYS A CA 1
ATOM 905 C C . LYS A 1 105 ? 0.597 -1.077 -2.376 1.00 94.06 105 LYS A C 1
ATOM 907 O O . LYS A 1 105 ? 1.717 -0.777 -1.974 1.00 94.06 105 LYS A O 1
ATOM 912 N N . GLU A 1 106 ? 0.374 -1.714 -3.522 1.00 95.12 106 GLU A N 1
ATOM 913 C CA . GLU A 1 106 ? 1.454 -2.194 -4.383 1.00 95.12 106 GLU A CA 1
ATOM 914 C C . GLU A 1 106 ? 2.307 -1.037 -4.920 1.00 95.12 106 GLU A C 1
ATOM 916 O O . GLU A 1 106 ? 3.531 -1.149 -4.973 1.00 95.12 106 GLU A O 1
ATOM 921 N N . PHE A 1 107 ? 1.692 0.103 -5.255 1.00 93.88 107 PHE A N 1
ATOM 922 C CA . PHE A 1 107 ? 2.430 1.298 -5.661 1.00 93.88 107 PHE A CA 1
ATOM 923 C C . PHE A 1 107 ? 3.332 1.832 -4.537 1.00 93.88 107 PHE A C 1
ATOM 925 O O . PHE A 1 107 ? 4.504 2.124 -4.768 1.00 93.88 107 PHE A O 1
ATOM 932 N N . TYR A 1 108 ? 2.829 1.915 -3.302 1.00 90.62 108 TYR A N 1
ATOM 933 C CA . TYR A 1 108 ? 3.656 2.352 -2.175 1.00 90.62 108 TYR A CA 1
ATOM 934 C C . TYR A 1 108 ? 4.783 1.363 -1.844 1.00 90.62 108 TYR A C 1
ATOM 936 O O . TYR A 1 108 ? 5.855 1.802 -1.431 1.00 90.62 108 TYR A O 1
ATOM 944 N N . GLU A 1 109 ? 4.570 0.056 -2.043 1.00 91.62 109 GLU A N 1
ATOM 945 C CA . GLU A 1 109 ? 5.622 -0.967 -1.921 1.00 91.62 109 GLU A CA 1
ATOM 946 C C . GLU A 1 109 ? 6.691 -0.753 -3.001 1.00 91.62 109 GLU A C 1
ATOM 948 O O . GLU A 1 109 ? 7.885 -0.694 -2.705 1.00 91.62 109 GLU A O 1
ATOM 953 N N . TYR A 1 110 ? 6.255 -0.504 -4.236 1.00 92.69 110 TYR A N 1
ATOM 954 C CA . TYR A 1 110 ? 7.134 -0.190 -5.352 1.00 92.69 110 TYR A CA 1
ATOM 955 C C . TYR A 1 110 ? 7.996 1.062 -5.121 1.00 92.69 110 TYR A C 1
ATOM 957 O O . TYR A 1 110 ? 9.153 1.090 -5.535 1.00 92.69 110 TYR A O 1
ATOM 965 N N . CYS A 1 111 ? 7.507 2.093 -4.432 1.00 88.75 111 CYS A N 1
ATOM 966 C CA . CYS A 1 111 ? 8.345 3.260 -4.151 1.00 88.75 111 CYS A CA 1
ATOM 967 C C . CYS A 1 111 ? 9.603 2.929 -3.325 1.00 88.75 111 CYS A C 1
ATOM 969 O O . CYS A 1 111 ? 10.655 3.552 -3.519 1.00 88.75 111 CYS A O 1
ATOM 971 N N . GLU A 1 112 ? 9.515 1.968 -2.398 1.00 84.81 112 GLU A N 1
ATOM 972 C CA . GLU A 1 112 ? 10.678 1.507 -1.628 1.00 84.81 112 GLU A CA 1
ATOM 973 C C . GLU A 1 112 ? 11.654 0.737 -2.535 1.00 84.81 112 GLU A C 1
ATOM 975 O O . GLU A 1 112 ? 12.874 0.947 -2.469 1.00 84.81 112 GLU A O 1
ATOM 980 N N . ASP A 1 113 ? 11.119 -0.076 -3.449 1.00 87.81 113 ASP A N 1
ATOM 981 C CA . ASP A 1 113 ? 11.896 -0.785 -4.468 1.00 87.81 113 ASP A CA 1
ATOM 982 C C . ASP A 1 113 ? 12.598 0.197 -5.423 1.00 87.81 113 ASP A C 1
ATOM 984 O O . ASP A 1 113 ? 13.796 0.068 -5.671 1.00 87.81 113 ASP A O 1
ATOM 988 N N . TYR A 1 114 ? 11.907 1.243 -5.892 1.00 88.25 114 TYR A N 1
ATOM 989 C CA . TYR A 1 114 ? 12.453 2.296 -6.760 1.00 88.25 114 TYR A CA 1
ATOM 990 C C . TYR A 1 114 ? 13.705 2.933 -6.150 1.00 88.25 114 TYR A C 1
ATOM 992 O O . TYR A 1 114 ? 14.747 3.054 -6.800 1.00 88.25 114 TYR A O 1
ATOM 1000 N N . ASN A 1 115 ? 13.625 3.322 -4.873 1.00 81.06 115 ASN A N 1
ATOM 1001 C CA . ASN A 1 115 ? 14.742 3.924 -4.147 1.00 81.06 115 ASN A CA 1
ATOM 1002 C C . ASN A 1 115 ? 15.940 2.973 -4.031 1.00 81.06 115 ASN A C 1
ATOM 1004 O O . ASN A 1 115 ? 17.090 3.425 -4.033 1.00 81.06 115 ASN A O 1
ATOM 1008 N N . THR A 1 116 ? 15.667 1.674 -3.915 1.00 82.50 116 THR A N 1
ATOM 1009 C CA . THR A 1 116 ? 16.684 0.624 -3.883 1.00 82.50 116 THR A CA 1
ATOM 1010 C C . THR A 1 116 ? 17.324 0.468 -5.261 1.00 82.50 116 THR A C 1
ATOM 1012 O O . THR A 1 116 ? 18.543 0.600 -5.381 1.00 82.50 116 THR A O 1
ATOM 1015 N N . PHE A 1 117 ? 16.524 0.305 -6.317 1.00 82.06 117 PHE A N 1
ATOM 1016 C CA . PHE A 1 117 ? 17.011 0.112 -7.685 1.00 82.06 117 PHE A CA 1
ATOM 1017 C C . PHE A 1 117 ? 17.805 1.293 -8.218 1.00 82.06 117 PHE A C 1
ATOM 1019 O O . PHE A 1 117 ? 18.864 1.093 -8.815 1.00 82.06 117 PHE A O 1
ATOM 1026 N N . LYS A 1 118 ? 17.367 2.522 -7.932 1.00 78.81 118 LYS A N 1
ATOM 1027 C CA . LYS A 1 118 ? 18.093 3.739 -8.312 1.00 78.81 118 LYS A CA 1
ATOM 1028 C C . LYS A 1 118 ? 19.535 3.762 -7.784 1.00 78.81 118 LYS A C 1
ATOM 1030 O O . LYS A 1 118 ? 20.381 4.428 -8.373 1.00 78.81 118 LYS A O 1
ATOM 1035 N N . LYS A 1 119 ? 19.825 3.055 -6.684 1.00 72.69 119 LYS A N 1
ATOM 1036 C CA . LYS A 1 119 ? 21.156 2.998 -6.055 1.00 72.69 119 LYS A CA 1
ATOM 1037 C C . LYS A 1 119 ? 21.979 1.771 -6.448 1.00 72.69 119 LYS A C 1
ATOM 1039 O O . LYS A 1 119 ? 23.201 1.850 -6.399 1.00 72.69 119 LYS A O 1
ATOM 1044 N N . SER A 1 120 ? 21.341 0.642 -6.759 1.00 68.94 120 SER A N 1
ATOM 1045 C CA . SER A 1 120 ? 22.003 -0.673 -6.797 1.00 68.94 120 SER A CA 1
ATOM 1046 C C . SER A 1 120 ? 22.015 -1.363 -8.160 1.00 68.94 120 SER A C 1
ATOM 1048 O O . SER A 1 120 ? 22.590 -2.450 -8.273 1.00 68.94 120 SER A O 1
ATOM 1050 N N . CYS A 1 121 ? 21.401 -0.777 -9.193 1.00 64.12 121 CYS A N 1
ATOM 1051 C CA . CYS A 1 121 ? 21.312 -1.425 -10.498 1.00 64.12 121 CYS A CA 1
ATOM 1052 C C . CYS A 1 121 ? 22.720 -1.666 -11.078 1.00 64.12 121 CYS A C 1
ATOM 1054 O O . CYS A 1 121 ? 23.403 -0.736 -11.494 1.00 64.12 121 CYS A O 1
ATOM 1056 N N . THR A 1 122 ? 23.166 -2.925 -11.064 1.00 57.81 122 THR A N 1
ATOM 1057 C CA . THR A 1 122 ? 24.463 -3.387 -11.580 1.00 57.81 122 THR A CA 1
ATOM 1058 C C . THR A 1 122 ? 24.251 -4.609 -12.476 1.00 57.81 122 THR A C 1
ATOM 1060 O O . THR A 1 122 ? 23.318 -5.393 -12.294 1.00 57.81 122 THR A O 1
ATOM 1063 N N . HIS A 1 123 ? 25.059 -4.709 -13.535 1.00 65.06 123 HIS A N 1
ATOM 1064 C CA . HIS A 1 123 ? 24.565 -5.181 -14.832 1.00 65.06 123 HIS A CA 1
ATOM 1065 C C . HIS A 1 123 ? 25.134 -6.542 -15.262 1.00 65.06 123 HIS A C 1
ATOM 1067 O O . HIS A 1 123 ? 26.289 -6.647 -15.681 1.00 65.06 123 HIS A O 1
ATOM 1073 N N . SER A 1 124 ? 24.279 -7.565 -15.298 1.00 66.31 124 SER A N 1
ATOM 1074 C CA . SER A 1 124 ? 24.387 -8.747 -16.171 1.00 66.31 124 SER A CA 1
ATOM 1075 C C . SER A 1 124 ? 23.176 -8.773 -17.123 1.00 66.31 124 SER A C 1
ATOM 1077 O O . SER A 1 124 ? 22.161 -8.142 -16.831 1.00 66.31 124 SER A O 1
ATOM 1079 N N . SER A 1 125 ? 23.259 -9.458 -18.269 1.00 67.56 125 SER A N 1
ATOM 1080 C CA . SER A 1 125 ? 22.123 -9.569 -19.208 1.00 67.56 125 SER A CA 1
ATOM 1081 C C . SER A 1 125 ? 20.942 -10.339 -18.603 1.00 67.56 125 SER A C 1
ATOM 1083 O O . SER A 1 125 ? 19.795 -9.932 -18.766 1.00 67.56 125 SER A O 1
ATOM 1085 N N . SER A 1 126 ? 21.219 -11.394 -17.832 1.00 70.31 126 SER A N 1
ATOM 1086 C CA . SER A 1 126 ? 20.195 -12.190 -17.144 1.00 70.31 126 SER A CA 1
ATOM 1087 C C . SER A 1 126 ? 19.461 -11.408 -16.053 1.00 70.31 126 SER A C 1
ATOM 1089 O O . SER A 1 126 ? 18.253 -11.563 -15.891 1.00 70.31 126 SER A O 1
ATOM 1091 N N . THR A 1 127 ? 20.161 -10.541 -1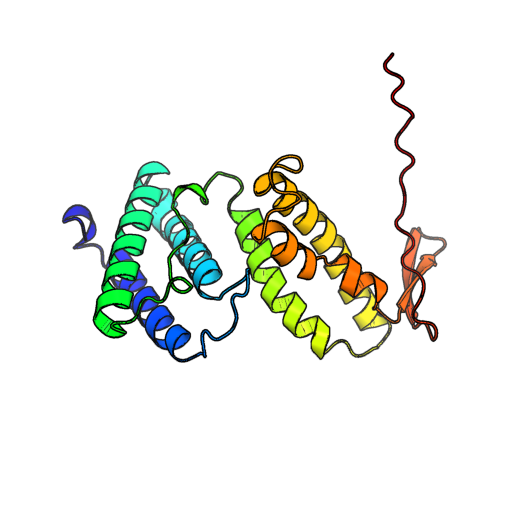5.318 1.00 78.94 127 THR A N 1
ATOM 1092 C CA . THR A 1 127 ? 19.540 -9.677 -14.307 1.00 78.94 127 THR A CA 1
ATOM 1093 C C . THR A 1 127 ? 18.854 -8.469 -14.954 1.00 78.94 127 THR A C 1
ATOM 1095 O O . THR A 1 127 ? 17.810 -8.039 -14.474 1.00 78.94 127 THR A O 1
ATOM 1098 N N . CYS A 1 128 ? 19.375 -7.961 -16.079 1.00 79.69 128 CYS A N 1
ATOM 1099 C CA . CYS A 1 128 ? 18.716 -6.909 -16.854 1.00 79.69 128 CYS A CA 1
ATOM 1100 C C . CYS A 1 128 ? 17.294 -7.306 -17.266 1.00 79.69 128 CYS A C 1
ATOM 1102 O O . CYS A 1 128 ? 16.378 -6.528 -17.022 1.00 79.69 128 CYS A O 1
ATOM 1104 N N . GLY A 1 129 ? 17.105 -8.493 -17.857 1.00 84.19 129 GLY A N 1
ATOM 1105 C CA . GLY A 1 129 ? 15.781 -8.906 -18.334 1.00 84.19 129 GLY A CA 1
ATOM 1106 C C . GLY A 1 129 ? 14.731 -8.889 -17.230 1.00 84.19 129 GLY A C 1
ATOM 1107 O O . GLY A 1 129 ? 13.662 -8.310 -17.395 1.00 84.19 129 GLY A O 1
ATOM 1108 N N . LYS A 1 130 ? 15.101 -9.392 -16.047 1.00 86.88 130 LYS A N 1
ATOM 1109 C CA . LYS A 1 130 ? 14.241 -9.365 -14.857 1.00 86.88 130 LYS A CA 1
ATOM 1110 C C . LYS A 1 130 ? 13.877 -7.944 -14.426 1.00 86.88 130 LYS A C 1
ATOM 1112 O O . LYS A 1 130 ? 12.730 -7.700 -14.072 1.00 86.88 130 LYS A O 1
ATOM 1117 N N . TYR A 1 131 ? 14.832 -7.011 -14.441 1.00 86.25 131 TYR A N 1
ATOM 1118 C CA . TYR A 1 131 ? 14.549 -5.614 -14.099 1.00 86.25 131 TYR A CA 1
ATOM 1119 C C . TYR A 1 131 ? 13.698 -4.913 -15.151 1.00 86.25 131 TYR A C 1
ATOM 1121 O O . TYR A 1 131 ? 12.831 -4.125 -14.784 1.00 86.25 131 TYR A O 1
ATOM 1129 N N . TYR A 1 132 ? 13.930 -5.199 -16.431 1.00 88.38 132 TYR A N 1
ATOM 1130 C CA . TYR A 1 132 ? 13.142 -4.636 -17.516 1.00 88.38 132 TYR A CA 1
ATOM 1131 C C . TYR A 1 132 ? 11.673 -5.057 -17.387 1.00 88.38 132 TYR A C 1
ATOM 1133 O O . TYR A 1 132 ? 10.801 -4.199 -17.309 1.00 88.38 132 TYR A O 1
ATOM 1141 N N . GLU A 1 133 ? 11.407 -6.362 -17.270 1.00 89.31 133 GLU A N 1
ATOM 1142 C CA . GLU A 1 133 ? 10.048 -6.910 -17.117 1.00 89.31 133 GLU A CA 1
ATOM 1143 C C . GLU A 1 133 ? 9.365 -6.399 -15.850 1.00 89.31 133 GLU A C 1
ATOM 1145 O O . GLU A 1 133 ? 8.200 -6.004 -15.881 1.00 89.31 133 GLU A O 1
ATOM 1150 N N . TYR A 1 134 ? 10.104 -6.351 -14.739 1.00 91.69 134 TYR A N 1
ATOM 1151 C CA . TYR A 1 134 ? 9.595 -5.796 -13.493 1.00 91.69 134 TYR A CA 1
ATOM 1152 C C . TYR A 1 134 ? 9.180 -4.329 -13.666 1.00 91.69 134 TYR A C 1
ATOM 1154 O O . TYR A 1 134 ? 8.063 -3.970 -13.313 1.00 91.69 134 TYR A O 1
ATOM 1162 N N . LEU A 1 135 ? 10.041 -3.468 -14.217 1.00 91.75 135 LEU A N 1
ATOM 1163 C CA . LEU A 1 135 ? 9.735 -2.040 -14.343 1.00 91.75 135 LEU A CA 1
ATOM 1164 C C . LEU A 1 135 ? 8.660 -1.748 -15.403 1.00 91.75 135 LEU A C 1
ATOM 1166 O O . LEU A 1 135 ? 7.912 -0.784 -15.247 1.00 91.75 135 LEU A O 1
ATOM 1170 N N . GLU A 1 136 ? 8.553 -2.568 -16.450 1.00 92.00 136 GLU A N 1
ATOM 1171 C CA . GLU A 1 136 ? 7.455 -2.497 -17.422 1.00 92.00 136 GLU A CA 1
ATOM 1172 C C . GLU A 1 136 ? 6.120 -2.799 -16.730 1.00 92.00 136 GLU A C 1
ATOM 1174 O O . GLU A 1 136 ? 5.219 -1.967 -16.759 1.00 92.00 136 GLU A O 1
ATOM 1179 N N . ASN A 1 137 ? 6.038 -3.891 -15.962 1.00 94.31 137 ASN A N 1
ATOM 1180 C CA . ASN A 1 137 ? 4.854 -4.197 -15.155 1.00 94.31 137 ASN A CA 1
ATOM 1181 C C . ASN A 1 137 ? 4.532 -3.089 -14.132 1.00 94.31 137 ASN A C 1
ATOM 1183 O O . ASN A 1 137 ? 3.370 -2.737 -13.926 1.00 94.31 137 ASN A O 1
ATOM 1187 N N . LYS A 1 138 ? 5.556 -2.489 -13.510 1.00 95.62 138 LYS A N 1
ATOM 1188 C CA . LYS A 1 138 ? 5.347 -1.350 -12.606 1.00 95.62 138 LYS A CA 1
ATOM 1189 C C . LYS A 1 138 ? 4.896 -0.084 -13.331 1.00 95.62 138 LYS A C 1
ATOM 1191 O O . LYS A 1 138 ? 4.280 0.757 -12.683 1.00 95.62 138 LYS A O 1
ATOM 1196 N N . SER A 1 139 ? 5.147 0.054 -14.637 1.00 94.75 139 SER A N 1
ATOM 1197 C CA . SER A 1 139 ? 4.627 1.171 -15.445 1.00 94.75 139 SER A CA 1
ATOM 1198 C C . SER A 1 139 ? 3.107 1.079 -15.574 1.00 94.75 139 SER A C 1
ATOM 1200 O O . SER A 1 139 ? 2.420 2.067 -15.329 1.00 94.75 139 SER A O 1
ATOM 1202 N N . ASP A 1 140 ? 2.575 -0.124 -15.800 1.00 94.62 140 ASP A N 1
ATOM 1203 C CA . ASP A 1 140 ? 1.125 -0.355 -15.806 1.00 94.62 140 ASP A CA 1
ATOM 1204 C C . ASP A 1 140 ? 0.499 -0.087 -14.429 1.00 94.62 140 ASP A C 1
ATOM 1206 O O . ASP A 1 140 ? -0.577 0.509 -14.320 1.00 94.62 140 ASP A O 1
ATOM 1210 N N . LEU A 1 141 ? 1.173 -0.511 -13.353 1.00 96.06 141 LEU A N 1
ATOM 1211 C CA . LEU A 1 141 ? 0.753 -0.221 -11.979 1.00 96.06 141 LEU A CA 1
ATOM 1212 C C . LEU A 1 141 ? 0.732 1.290 -11.702 1.00 96.06 141 LEU A C 1
ATOM 1214 O O . LEU A 1 141 ? -0.198 1.787 -11.066 1.00 96.06 141 LEU A O 1
ATOM 1218 N N . TYR A 1 142 ? 1.752 2.012 -12.168 1.00 94.00 142 TYR A N 1
ATOM 1219 C CA . TYR A 1 142 ? 1.864 3.459 -12.023 1.00 94.00 142 TYR A CA 1
ATOM 1220 C C . TYR A 1 142 ? 0.696 4.174 -12.704 1.00 94.00 142 TYR A C 1
ATOM 1222 O O . TYR A 1 142 ? 0.019 4.982 -12.068 1.00 94.00 142 TYR A O 1
ATOM 1230 N N . ASP A 1 143 ? 0.395 3.827 -13.956 1.00 92.81 143 ASP A N 1
ATOM 1231 C CA . ASP A 1 143 ? -0.695 4.455 -14.704 1.00 92.81 143 ASP A CA 1
ATOM 1232 C C . ASP A 1 143 ? -2.073 4.152 -14.067 1.00 92.81 143 ASP A C 1
ATOM 1234 O O . ASP A 1 143 ? -2.926 5.046 -13.957 1.00 92.81 143 ASP A O 1
ATOM 1238 N N . GLN A 1 144 ? -2.277 2.933 -13.546 1.00 93.69 144 GLN A N 1
ATOM 1239 C CA . GLN A 1 144 ? -3.462 2.587 -12.746 1.00 93.69 144 GLN A CA 1
ATOM 1240 C C . GLN A 1 144 ? -3.548 3.413 -11.458 1.00 93.69 144 GLN A C 1
ATOM 1242 O O . GLN A 1 144 ? -4.612 3.940 -11.128 1.00 93.69 144 GLN A O 1
ATOM 1247 N N . PHE A 1 145 ? -2.437 3.552 -10.729 1.00 92.00 145 PHE A N 1
ATOM 1248 C CA . PHE A 1 145 ? -2.384 4.344 -9.505 1.00 92.00 145 PHE A CA 1
ATOM 1249 C C . PHE A 1 145 ? -2.735 5.810 -9.766 1.00 92.00 145 PHE A C 1
ATOM 1251 O O . PHE A 1 145 ? -3.567 6.358 -9.042 1.00 92.00 145 PHE A O 1
ATOM 1258 N N . LEU A 1 146 ? -2.150 6.438 -10.793 1.00 89.56 146 LEU A N 1
ATOM 1259 C CA . LEU A 1 146 ? -2.453 7.830 -11.128 1.00 89.56 146 LEU A CA 1
ATOM 1260 C C . LEU A 1 146 ? -3.938 8.006 -11.447 1.00 89.56 146 LEU A C 1
ATOM 1262 O O . LEU A 1 146 ? -4.571 8.906 -10.909 1.00 89.56 146 LEU A O 1
ATOM 1266 N N . THR A 1 147 ? -4.513 7.106 -12.247 1.00 88.75 147 THR A N 1
ATOM 1267 C CA . THR A 1 147 ? -5.938 7.152 -12.617 1.00 88.75 147 THR A CA 1
ATOM 1268 C C . THR A 1 147 ? -6.863 7.061 -11.398 1.00 88.75 147 THR A C 1
ATOM 1270 O O . THR A 1 147 ? -7.916 7.689 -11.371 1.00 88.75 147 THR A O 1
ATOM 1273 N N . LEU A 1 148 ? -6.476 6.297 -10.372 1.00 88.19 148 LEU A N 1
ATOM 1274 C CA . LEU A 1 148 ? -7.268 6.111 -9.150 1.00 88.19 148 LEU A CA 1
ATOM 1275 C C . LEU A 1 148 ? -7.113 7.226 -8.111 1.00 88.19 148 LEU A C 1
ATOM 1277 O O . LEU A 1 148 ? -7.911 7.283 -7.172 1.00 88.19 148 LEU A O 1
ATOM 1281 N N . ASN A 1 149 ? -6.051 8.029 -8.196 1.00 83.81 149 ASN A N 1
ATOM 1282 C CA . ASN A 1 149 ? -5.663 8.956 -7.127 1.00 83.81 149 ASN A CA 1
ATOM 1283 C C . ASN A 1 149 ? -5.529 10.405 -7.579 1.00 83.81 149 ASN A C 1
ATOM 1285 O O . ASN A 1 149 ? -5.356 11.269 -6.724 1.00 83.81 149 ASN A O 1
ATOM 1289 N N . LEU A 1 150 ? -5.583 10.666 -8.883 1.00 80.50 150 LEU A N 1
ATOM 1290 C CA . LEU A 1 150 ? -5.420 11.995 -9.443 1.00 80.50 150 LEU A CA 1
ATOM 1291 C C . LEU A 1 150 ? -6.504 12.263 -10.475 1.00 80.50 150 LEU A C 1
ATOM 1293 O O . LEU A 1 150 ? -6.688 11.516 -11.438 1.00 80.50 150 LEU A O 1
ATOM 1297 N N . ASN A 1 151 ? -7.157 13.402 -10.323 1.00 70.56 151 ASN A N 1
ATOM 1298 C CA . ASN A 1 151 ? -7.935 14.011 -11.377 1.00 70.56 151 ASN A CA 1
ATOM 1299 C C . ASN A 1 151 ? -6.971 14.790 -12.267 1.00 70.56 151 ASN A C 1
ATOM 1301 O O . ASN A 1 151 ? -6.602 15.914 -11.935 1.00 70.56 151 ASN A O 1
ATOM 1305 N N . LYS A 1 152 ? -6.575 14.213 -13.412 1.00 59.62 152 LYS A N 1
ATOM 1306 C CA . LYS A 1 152 ? -5.576 14.804 -14.327 1.00 59.62 152 LYS A CA 1
ATOM 1307 C C . LYS A 1 152 ? -5.793 16.294 -14.621 1.00 59.62 152 LYS A C 1
ATOM 1309 O O . LYS A 1 152 ? -4.814 16.996 -14.754 1.00 59.62 152 LYS A O 1
ATOM 1314 N N . HIS A 1 153 ? -7.034 16.782 -14.677 1.00 58.50 153 HIS A N 1
ATOM 1315 C CA . HIS A 1 153 ? -7.331 18.197 -14.940 1.00 58.50 153 HIS A CA 1
ATOM 1316 C C . HIS A 1 153 ? -7.235 19.127 -13.720 1.00 58.50 153 HIS A C 1
ATOM 1318 O O . HIS A 1 153 ? -7.086 20.330 -13.892 1.00 58.50 153 HIS A O 1
ATOM 1324 N N . GLN A 1 154 ? -7.387 18.604 -12.503 1.00 60.78 154 GLN A N 1
ATOM 1325 C CA . GLN A 1 154 ? -7.384 19.402 -11.267 1.00 60.78 154 GLN A CA 1
ATOM 1326 C C . GLN A 1 154 ? -6.061 19.282 -10.509 1.00 60.78 154 GLN A C 1
ATOM 1328 O O . GLN A 1 154 ? -5.669 20.206 -9.803 1.00 60.78 154 GLN A O 1
ATOM 1333 N N . ASP A 1 155 ? -5.367 18.158 -10.682 1.00 62.22 155 ASP A N 1
ATOM 1334 C CA . ASP A 1 155 ? -4.192 17.803 -9.897 1.00 62.22 155 ASP A CA 1
ATOM 1335 C C . ASP A 1 155 ? -2.873 17.965 -10.667 1.00 62.22 155 ASP A C 1
ATOM 1337 O O . ASP A 1 155 ? -1.819 17.723 -10.078 1.00 62.22 155 ASP A O 1
ATOM 1341 N N . GLU A 1 156 ? -2.907 18.390 -11.941 1.00 57.56 156 GLU A N 1
ATOM 1342 C CA . GLU A 1 156 ? -1.720 18.560 -12.805 1.00 57.56 156 GLU A CA 1
ATOM 1343 C C . GLU A 1 156 ? -0.684 19.532 -12.225 1.00 57.56 156 GLU A C 1
ATOM 1345 O O . GLU A 1 156 ? 0.515 19.325 -12.390 1.00 57.56 156 GLU A O 1
ATOM 1350 N N . ASP A 1 157 ? -1.149 20.526 -11.468 1.00 58.66 157 ASP A N 1
ATOM 1351 C CA . ASP A 1 157 ? -0.310 21.516 -10.783 1.00 58.66 157 ASP A CA 1
ATOM 1352 C C . ASP A 1 157 ? -0.243 21.281 -9.264 1.00 58.66 157 ASP A C 1
ATOM 1354 O O . ASP A 1 157 ? 0.273 22.104 -8.501 1.00 58.66 157 ASP A O 1
ATOM 1358 N N . SER A 1 158 ? -0.782 20.156 -8.780 1.00 63.84 158 SER A N 1
ATOM 1359 C CA . SER A 1 158 ? -0.751 19.842 -7.355 1.00 63.84 158 SER A CA 1
ATOM 1360 C C . SER A 1 158 ? 0.652 19.412 -6.924 1.00 63.84 158 SER A C 1
ATOM 1362 O O . SER A 1 158 ? 1.331 18.614 -7.575 1.00 63.84 158 SER A O 1
ATOM 1364 N N . SER A 1 159 ? 1.064 19.857 -5.737 1.00 63.06 159 SER A N 1
ATOM 1365 C CA . SER A 1 159 ? 2.312 19.401 -5.113 1.00 63.06 159 SER A CA 1
ATOM 1366 C C . SER A 1 159 ? 2.354 17.881 -4.910 1.00 63.06 159 SER A C 1
ATOM 1368 O O . SER A 1 159 ? 3.432 17.298 -4.875 1.00 63.06 159 SER A O 1
ATOM 1370 N N . SER A 1 160 ? 1.194 17.222 -4.812 1.00 61.94 160 SER A N 1
ATOM 1371 C CA . SER A 1 160 ? 1.100 15.764 -4.690 1.00 61.94 160 SER A CA 1
ATOM 1372 C C . SER A 1 160 ? 1.440 15.046 -5.998 1.00 61.94 160 SER A C 1
ATOM 1374 O O . SER A 1 160 ? 2.109 14.014 -5.966 1.00 61.94 160 SER A O 1
ATOM 1376 N N . TYR A 1 161 ? 1.037 15.592 -7.147 1.00 68.12 161 TYR A N 1
ATOM 1377 C CA . TYR A 1 161 ? 1.328 15.003 -8.454 1.00 68.12 161 TYR A CA 1
ATOM 1378 C C . TYR A 1 161 ? 2.816 15.051 -8.802 1.00 68.12 161 TYR A C 1
ATOM 1380 O O . TYR A 1 161 ? 3.394 14.024 -9.164 1.00 68.12 161 TYR A O 1
ATOM 1388 N N . GLU A 1 162 ? 3.458 16.205 -8.603 1.00 69.81 162 GLU A N 1
ATOM 1389 C CA . GLU A 1 162 ? 4.906 16.374 -8.807 1.00 69.81 162 GLU A CA 1
ATOM 1390 C C . GLU A 1 162 ? 5.725 15.362 -8.012 1.00 69.81 162 GLU A C 1
ATOM 1392 O O . GLU A 1 162 ? 6.726 14.805 -8.466 1.00 69.81 162 GLU A O 1
ATOM 1397 N N . ILE A 1 163 ? 5.244 15.063 -6.817 1.00 75.69 163 ILE A N 1
ATOM 1398 C CA . ILE A 1 163 ? 5.882 14.118 -5.938 1.00 75.69 163 ILE A CA 1
ATOM 1399 C C . ILE A 1 163 ? 5.754 12.664 -6.472 1.00 75.69 163 ILE A C 1
ATOM 1401 O O . ILE A 1 163 ? 6.722 11.904 -6.388 1.00 75.69 163 ILE A O 1
ATOM 1405 N N . TYR A 1 164 ? 4.606 12.249 -7.024 1.00 83.31 164 TYR A N 1
ATOM 1406 C CA . TYR A 1 164 ? 4.440 10.894 -7.578 1.00 83.31 164 TYR A C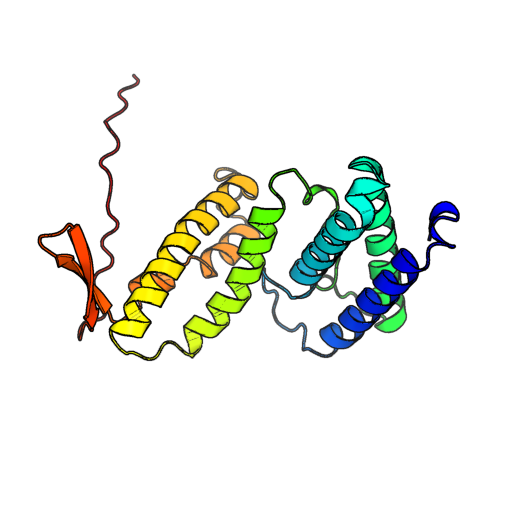A 1
ATOM 1407 C C . TYR A 1 164 ? 5.170 10.695 -8.912 1.00 83.31 164 TYR A C 1
ATOM 1409 O O . TYR A 1 164 ? 5.640 9.589 -9.174 1.00 83.31 164 TYR A O 1
ATOM 1417 N N . LYS A 1 165 ? 5.343 11.746 -9.729 1.00 83.44 165 LYS A N 1
ATOM 1418 C CA . LYS A 1 165 ? 6.160 11.707 -10.963 1.00 83.44 165 LYS A CA 1
ATOM 1419 C C . LYS A 1 165 ? 7.586 11.218 -10.728 1.00 83.44 165 LYS A C 1
ATOM 1421 O O . LYS A 1 165 ? 8.145 10.524 -11.572 1.00 83.44 165 LYS A O 1
ATOM 1426 N N . TYR A 1 166 ? 8.168 11.532 -9.570 1.00 85.50 166 TYR A N 1
ATOM 1427 C CA . TYR A 1 166 ? 9.510 11.065 -9.215 1.00 85.50 166 TYR A CA 1
ATOM 1428 C C . TYR A 1 166 ? 9.634 9.532 -9.239 1.00 85.50 166 TYR A C 1
ATOM 1430 O O . TYR A 1 166 ? 10.714 9.007 -9.502 1.00 85.50 166 TYR A O 1
ATOM 1438 N N . TYR A 1 167 ? 8.533 8.827 -8.976 1.00 89.06 167 TYR A N 1
ATOM 1439 C CA . TYR A 1 167 ? 8.467 7.371 -8.933 1.00 89.06 167 TYR A CA 1
ATOM 1440 C C . TYR A 1 167 ? 8.024 6.753 -10.259 1.00 89.06 167 TYR A C 1
ATOM 1442 O O . TYR A 1 167 ? 7.675 5.582 -10.271 1.00 89.06 167 TYR A O 1
ATOM 1450 N N . ASP A 1 168 ? 8.030 7.487 -11.373 1.00 92.06 168 ASP A N 1
ATOM 1451 C CA . ASP A 1 168 ? 7.691 6.907 -12.671 1.00 92.06 168 ASP A CA 1
ATOM 1452 C C . ASP A 1 168 ? 8.723 5.816 -13.061 1.00 92.06 168 ASP A C 1
ATOM 1454 O O . ASP A 1 168 ? 9.906 6.132 -13.268 1.00 92.06 168 ASP A O 1
ATOM 1458 N N . PRO A 1 169 ? 8.317 4.537 -13.196 1.00 92.31 169 PRO A N 1
ATOM 1459 C CA . PRO A 1 169 ? 9.216 3.431 -13.540 1.00 92.31 169 PRO A CA 1
ATOM 1460 C C . PRO A 1 169 ? 9.923 3.604 -14.876 1.00 92.31 169 PRO A C 1
ATOM 1462 O O . PRO A 1 169 ? 11.043 3.111 -15.046 1.00 92.31 169 PRO A O 1
ATOM 1465 N N . ARG A 1 170 ? 9.319 4.355 -15.802 1.00 91.56 170 ARG A N 1
ATOM 1466 C CA . ARG A 1 170 ? 9.885 4.650 -17.122 1.00 91.56 170 ARG A CA 1
ATOM 1467 C C . ARG A 1 170 ? 11.198 5.419 -17.006 1.00 91.56 170 ARG A C 1
ATOM 1469 O O . ARG A 1 170 ? 12.084 5.251 -17.840 1.00 91.56 170 ARG A O 1
ATOM 1476 N N . THR A 1 171 ? 11.385 6.178 -15.922 1.00 89.50 171 THR A N 1
ATOM 1477 C CA . THR A 1 171 ? 12.663 6.842 -15.625 1.00 89.50 171 THR A CA 1
ATOM 1478 C C . THR A 1 171 ? 13.782 5.842 -15.340 1.00 89.50 171 THR A C 1
ATOM 1480 O O . THR A 1 171 ? 14.916 6.064 -15.757 1.00 89.50 171 THR A O 1
ATOM 1483 N N . LEU A 1 172 ? 13.494 4.726 -14.665 1.00 87.69 172 LEU A N 1
ATOM 1484 C CA . LEU A 1 172 ? 14.478 3.667 -14.445 1.00 87.69 172 LEU A CA 1
ATOM 1485 C C . LEU A 1 172 ? 14.660 2.819 -15.702 1.00 87.69 172 LEU A C 1
ATOM 1487 O O . LEU A 1 172 ? 15.804 2.536 -16.039 1.00 87.69 172 LEU A O 1
ATOM 1491 N N . LEU A 1 173 ? 13.578 2.493 -16.423 1.00 87.38 173 LEU A N 1
ATOM 1492 C CA . LEU A 1 173 ? 13.643 1.770 -17.703 1.00 87.38 173 LEU A CA 1
ATOM 1493 C C . LEU A 1 173 ? 14.556 2.474 -18.705 1.00 87.38 173 LEU A C 1
ATOM 1495 O O . LEU A 1 173 ? 15.429 1.836 -19.281 1.00 87.38 173 LEU A O 1
ATOM 1499 N N . TYR A 1 174 ? 14.398 3.790 -18.867 1.00 83.44 174 TYR A N 1
ATOM 1500 C CA . TYR A 1 174 ? 15.241 4.591 -19.754 1.00 83.44 174 TYR A CA 1
ATOM 1501 C C . TYR A 1 174 ? 16.723 4.536 -19.360 1.00 83.44 174 TYR A C 1
ATOM 1503 O O . TYR A 1 174 ? 17.605 4.545 -20.214 1.00 83.44 174 TYR A O 1
ATOM 1511 N N . ASN A 1 175 ? 16.998 4.470 -18.057 1.00 80.94 175 ASN A N 1
ATOM 1512 C CA . ASN A 1 175 ? 18.352 4.456 -17.517 1.00 80.94 175 ASN A CA 1
ATOM 1513 C C . ASN A 1 175 ? 18.949 3.045 -17.388 1.00 80.94 175 ASN A C 1
ATOM 1515 O O . ASN A 1 175 ? 20.116 2.924 -17.005 1.00 80.94 175 ASN A O 1
ATOM 1519 N N . LEU A 1 176 ? 18.196 1.983 -17.701 1.00 82.12 176 LEU A N 1
ATOM 1520 C CA . LEU A 1 176 ? 18.749 0.635 -17.764 1.00 82.12 176 LEU A CA 1
ATOM 1521 C C . LEU A 1 176 ? 19.755 0.564 -18.926 1.00 82.12 176 LEU A C 1
ATOM 1523 O O . LEU A 1 176 ? 19.390 0.835 -20.068 1.00 82.12 176 LEU A O 1
ATOM 1527 N N . PRO A 1 177 ? 21.015 0.147 -18.701 1.00 79.44 177 PRO A N 1
ATOM 1528 C CA . PRO A 1 177 ? 21.999 -0.024 -19.771 1.00 79.44 177 PRO A CA 1
ATOM 1529 C C . PRO A 1 177 ? 21.801 -1.369 -20.473 1.00 79.44 177 PRO A C 1
ATOM 1531 O O . PRO A 1 177 ? 22.708 -2.204 -20.583 1.00 79.44 177 PRO A O 1
ATOM 1534 N N . CYS A 1 178 ? 20.567 -1.633 -20.877 1.00 79.75 178 CYS A N 1
ATOM 1535 C CA . CYS A 1 178 ? 20.207 -2.823 -21.605 1.00 79.75 178 CYS A CA 1
ATOM 1536 C C . CYS A 1 178 ? 18.930 -2.622 -22.418 1.00 79.75 178 CYS A C 1
ATOM 1538 O O . CYS A 1 178 ? 18.074 -1.806 -22.096 1.00 79.75 178 CYS A O 1
ATOM 1540 N N . THR A 1 179 ? 18.836 -3.383 -23.498 1.00 83.50 179 THR A N 1
ATOM 1541 C CA . THR A 1 179 ? 17.690 -3.417 -24.404 1.00 83.50 179 THR A CA 1
ATOM 1542 C C . THR A 1 179 ? 17.349 -4.874 -24.698 1.00 83.50 179 THR A C 1
ATOM 1544 O O . THR A 1 179 ? 18.055 -5.779 -24.245 1.00 83.50 179 THR A O 1
ATOM 1547 N N . PHE A 1 180 ? 16.286 -5.122 -25.452 1.00 86.69 180 PHE A N 1
ATOM 1548 C CA . PHE A 1 180 ? 15.956 -6.459 -25.919 1.00 86.69 180 PHE A CA 1
ATOM 1549 C C . PHE A 1 180 ? 15.816 -6.497 -27.435 1.00 86.69 180 PHE A C 1
ATOM 1551 O O . PHE A 1 180 ? 15.466 -5.510 -28.081 1.00 86.69 180 PHE A O 1
ATOM 1558 N N . LYS A 1 181 ? 16.085 -7.669 -28.000 1.00 89.50 181 LYS A N 1
ATOM 1559 C CA . LYS A 1 181 ? 15.699 -8.022 -29.365 1.00 89.50 181 LYS A CA 1
ATOM 1560 C C . LYS A 1 181 ? 14.609 -9.078 -29.298 1.00 89.50 181 LYS A C 1
ATOM 1562 O O . LYS A 1 181 ? 14.547 -9.830 -28.331 1.00 89.50 181 LYS A O 1
ATOM 1567 N N . ILE A 1 182 ? 13.755 -9.125 -30.310 1.00 90.62 182 ILE A N 1
ATOM 1568 C CA . ILE A 1 182 ? 12.806 -10.224 -30.457 1.00 90.62 182 ILE A CA 1
ATOM 1569 C C . ILE A 1 182 ? 13.495 -11.330 -31.251 1.00 90.62 182 ILE A C 1
ATOM 1571 O O . ILE A 1 182 ? 13.975 -11.091 -32.361 1.00 90.62 182 ILE A O 1
ATOM 1575 N N . SER A 1 183 ? 13.591 -12.515 -30.660 1.00 88.81 183 SER A N 1
ATOM 1576 C CA . SER A 1 183 ? 14.074 -13.719 -31.325 1.00 88.81 183 SER A CA 1
ATOM 1577 C C . SER A 1 183 ? 13.047 -14.223 -32.352 1.00 88.81 183 SER A C 1
ATOM 1579 O O . SER A 1 183 ? 11.871 -13.853 -32.292 1.00 88.81 183 SER A O 1
ATOM 1581 N N . PRO A 1 184 ? 13.441 -15.095 -33.298 1.00 91.44 184 PRO A N 1
ATOM 1582 C CA . PRO A 1 184 ? 12.526 -15.631 -34.311 1.00 91.44 184 PRO A CA 1
ATOM 1583 C C . PRO A 1 184 ? 11.297 -16.371 -33.752 1.00 91.44 184 PRO A C 1
ATOM 1585 O O . PRO A 1 184 ? 10.273 -16.435 -34.423 1.00 91.44 184 PRO A O 1
ATOM 1588 N N . ASP A 1 185 ? 11.378 -16.912 -32.533 1.00 92.19 185 ASP A N 1
ATOM 1589 C CA . ASP A 1 185 ? 10.271 -17.562 -31.815 1.00 92.19 185 ASP A CA 1
ATOM 1590 C C . ASP A 1 185 ? 9.420 -16.583 -30.977 1.00 92.19 185 ASP A C 1
ATOM 1592 O O . ASP A 1 185 ? 8.548 -17.009 -30.220 1.00 92.19 185 ASP A O 1
ATOM 1596 N N . GLY A 1 186 ? 9.653 -15.273 -31.110 1.00 88.81 186 GLY A N 1
ATOM 1597 C CA . GLY A 1 186 ? 8.863 -14.216 -30.474 1.00 88.81 186 GLY A CA 1
ATOM 1598 C C . GLY A 1 186 ? 9.264 -13.880 -29.034 1.00 88.81 186 GLY A C 1
ATOM 1599 O O . GLY A 1 186 ? 8.560 -13.120 -28.370 1.00 88.81 186 GLY A O 1
ATOM 1600 N N . ARG A 1 187 ? 10.376 -14.422 -28.522 1.00 87.75 187 ARG A N 1
ATOM 1601 C CA . ARG A 1 187 ? 10.849 -14.156 -27.154 1.00 87.75 187 ARG A CA 1
ATOM 1602 C C . ARG A 1 187 ? 11.747 -12.922 -27.100 1.00 87.75 187 ARG A C 1
ATOM 1604 O O . ARG A 1 187 ? 12.381 -12.544 -28.079 1.00 87.75 187 ARG A O 1
ATOM 1611 N N . ARG A 1 188 ? 11.812 -12.275 -25.934 1.00 88.69 188 ARG A N 1
ATOM 1612 C CA . ARG A 1 188 ? 12.739 -11.160 -25.696 1.00 88.69 188 ARG A CA 1
ATOM 1613 C C . ARG A 1 188 ? 14.110 -11.701 -25.298 1.00 88.69 188 ARG A C 1
ATOM 1615 O O . ARG A 1 188 ? 14.249 -12.376 -24.281 1.00 88.69 188 ARG A O 1
ATOM 1622 N N . GLU A 1 189 ? 15.130 -11.357 -26.071 1.00 87.62 189 GLU A N 1
ATOM 1623 C CA . GLU A 1 189 ? 16.535 -11.602 -25.756 1.00 87.62 189 GLU A CA 1
ATOM 1624 C C . GLU A 1 189 ? 17.190 -10.310 -25.267 1.00 87.62 189 GLU A C 1
ATOM 1626 O O . GLU A 1 189 ? 17.399 -9.367 -26.036 1.00 87.62 189 GLU A O 1
ATOM 1631 N N . TYR A 1 190 ? 17.517 -10.259 -23.974 1.00 86.06 190 TYR A N 1
ATOM 1632 C CA . TYR A 1 190 ? 18.080 -9.068 -23.340 1.00 86.06 190 TYR A CA 1
ATOM 1633 C C . TYR A 1 190 ? 19.591 -8.965 -23.550 1.00 86.06 190 TYR A C 1
ATOM 1635 O O . TYR A 1 190 ? 20.359 -9.873 -23.222 1.00 86.06 190 TYR A O 1
ATOM 1643 N N . VAL A 1 191 ? 20.031 -7.808 -24.036 1.00 84.00 191 VAL A N 1
ATOM 1644 C CA . VAL A 1 191 ? 21.430 -7.505 -24.345 1.00 84.00 191 VAL A CA 1
ATOM 1645 C C . VAL A 1 191 ? 21.863 -6.223 -23.639 1.00 84.00 191 VAL A C 1
ATOM 1647 O O . VAL A 1 191 ? 21.100 -5.265 -23.522 1.00 84.00 191 VAL A O 1
ATOM 1650 N N . LYS A 1 192 ? 23.104 -6.191 -23.145 1.00 80.56 192 LYS A N 1
ATOM 1651 C CA . LYS A 1 192 ? 23.678 -4.974 -22.552 1.00 80.56 192 LYS A CA 1
ATOM 1652 C C . LYS A 1 192 ? 23.883 -3.916 -23.635 1.00 80.56 192 LYS A C 1
ATOM 1654 O O . LYS A 1 192 ? 24.360 -4.252 -24.718 1.00 80.56 192 LYS A O 1
ATOM 1659 N N . THR A 1 193 ? 23.595 -2.655 -23.328 1.00 72.88 193 THR A N 1
ATOM 1660 C CA . THR A 1 193 ? 23.957 -1.526 -24.196 1.00 72.88 193 THR A CA 1
ATOM 1661 C C . THR A 1 193 ? 25.182 -0.810 -23.631 1.00 72.88 193 THR A C 1
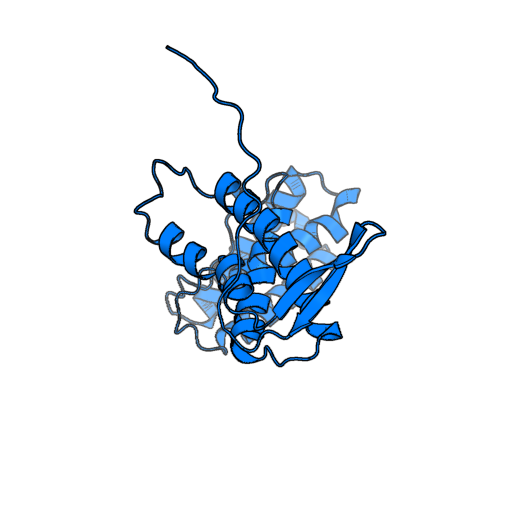ATOM 1663 O O . THR A 1 193 ? 25.355 -0.696 -22.417 1.00 72.88 193 THR A O 1
ATOM 1666 N N . SER A 1 194 ? 26.058 -0.331 -24.514 1.00 60.69 194 SER A N 1
ATOM 1667 C CA . SER A 1 194 ? 27.142 0.596 -24.159 1.00 60.69 194 SER A CA 1
ATOM 1668 C C . SER A 1 194 ? 26.688 2.063 -24.183 1.00 60.69 194 SER A C 1
ATOM 1670 O O . SER A 1 194 ? 27.393 2.937 -23.682 1.00 60.69 194 SER A O 1
ATOM 1672 N N . THR A 1 195 ? 25.504 2.344 -24.734 1.00 53.16 195 THR A N 1
ATOM 1673 C CA . THR A 1 195 ? 24.918 3.678 -24.901 1.00 53.16 195 THR A CA 1
ATOM 1674 C C . THR A 1 195 ? 23.613 3.799 -24.108 1.00 53.16 195 THR A C 1
ATOM 1676 O O . THR A 1 195 ? 22.710 2.980 -24.254 1.00 53.16 195 THR A O 1
ATOM 1679 N N . ARG A 1 196 ? 23.497 4.846 -23.274 1.00 52.22 196 ARG A N 1
ATOM 1680 C CA . ARG A 1 196 ? 22.358 5.146 -22.368 1.00 52.22 196 ARG A CA 1
ATOM 1681 C C . ARG A 1 196 ? 21.027 5.489 -23.061 1.00 52.22 196 ARG A C 1
ATOM 1683 O O . ARG A 1 196 ? 20.142 6.049 -22.431 1.00 52.22 196 ARG A O 1
ATOM 1690 N N . ASN A 1 197 ? 20.889 5.207 -24.347 1.00 49.41 197 ASN A N 1
ATOM 1691 C CA . ASN A 1 197 ? 19.685 5.527 -25.095 1.00 49.41 197 ASN A CA 1
ATOM 1692 C C . ASN A 1 197 ? 19.095 4.220 -25.608 1.00 49.41 197 ASN A C 1
ATOM 1694 O O . ASN A 1 197 ? 19.841 3.437 -26.195 1.00 49.41 197 ASN A O 1
ATOM 1698 N N . LEU A 1 198 ? 17.789 4.035 -25.381 1.00 51.72 198 LEU A N 1
ATOM 1699 C CA . LEU A 1 198 ? 16.790 3.358 -26.228 1.00 51.72 198 LEU A CA 1
ATOM 1700 C C . LEU A 1 198 ? 15.685 2.727 -25.355 1.00 51.72 198 LEU A C 1
ATOM 1702 O O . LEU A 1 198 ? 15.505 1.511 -25.338 1.00 51.72 198 LEU A O 1
ATOM 1706 N N . TYR A 1 199 ? 14.895 3.560 -24.671 1.00 46.16 199 TYR A N 1
ATOM 1707 C CA . TYR A 1 199 ? 13.475 3.241 -24.527 1.00 46.16 199 TYR A CA 1
ATOM 1708 C C . TYR A 1 199 ? 12.739 3.999 -25.632 1.00 46.16 199 TYR A C 1
ATOM 1710 O O . TYR A 1 199 ? 12.663 5.227 -25.600 1.00 46.16 199 TYR A O 1
ATOM 1718 N N . GLN A 1 200 ? 12.257 3.277 -26.640 1.00 48.66 200 GLN A N 1
ATOM 1719 C CA . GLN A 1 200 ? 11.178 3.759 -27.493 1.00 48.66 200 GLN A CA 1
ATOM 1720 C C . GLN A 1 200 ? 9.918 3.056 -26.989 1.00 48.66 200 GLN A C 1
ATOM 1722 O O . GLN A 1 200 ? 9.869 1.826 -27.067 1.00 48.66 200 GLN A O 1
ATOM 1727 N N . PRO A 1 201 ? 8.940 3.786 -26.420 1.00 42.41 201 PRO A N 1
ATOM 1728 C CA . PRO A 1 201 ? 7.662 3.187 -26.078 1.00 42.41 201 PRO A CA 1
ATOM 1729 C C . PRO A 1 201 ? 7.103 2.515 -27.330 1.00 42.41 201 PRO A C 1
ATOM 1731 O O . PRO A 1 201 ? 7.168 3.094 -28.419 1.00 42.41 201 PRO A O 1
ATOM 1734 N N . ILE A 1 202 ? 6.543 1.315 -27.187 1.00 40.69 202 ILE A N 1
ATOM 1735 C CA . ILE A 1 202 ? 5.674 0.760 -28.221 1.00 40.69 202 ILE A CA 1
ATOM 1736 C C . ILE A 1 202 ? 4.438 1.658 -28.221 1.00 40.69 202 ILE A C 1
ATOM 1738 O O . ILE A 1 202 ? 3.498 1.445 -27.462 1.00 40.69 202 ILE A O 1
ATOM 1742 N N . VAL A 1 203 ? 4.470 2.719 -29.026 1.00 35.34 203 VAL A N 1
ATOM 1743 C CA . VAL A 1 203 ? 3.270 3.461 -29.387 1.00 35.34 203 VAL A CA 1
ATOM 1744 C C . VAL A 1 203 ? 2.434 2.468 -30.179 1.00 35.34 203 VAL A C 1
ATOM 1746 O O . VAL A 1 203 ? 2.702 2.223 -31.355 1.00 35.34 203 VAL A O 1
ATOM 1749 N N . GLN A 1 204 ? 1.455 1.838 -29.531 1.00 33.28 204 GLN A N 1
ATOM 1750 C CA . GLN A 1 204 ? 0.333 1.321 -30.294 1.00 33.28 204 GLN A CA 1
ATOM 1751 C C . GLN A 1 204 ? -0.318 2.545 -30.949 1.00 33.28 204 GLN A C 1
ATOM 1753 O O . GLN A 1 204 ? -0.620 3.508 -30.241 1.00 33.28 204 GLN A O 1
ATOM 1758 N N . PRO A 1 205 ? -0.449 2.588 -32.285 1.00 33.47 205 PRO A N 1
ATOM 1759 C CA . PRO A 1 205 ? -1.143 3.684 -32.929 1.00 33.47 205 PRO A CA 1
ATOM 1760 C C . PRO A 1 205 ? -2.604 3.611 -32.495 1.00 33.47 205 PRO A C 1
ATOM 1762 O O . PRO A 1 205 ? -3.348 2.755 -32.973 1.00 33.47 205 PRO A O 1
ATOM 1765 N N . ASP A 1 206 ? -3.010 4.490 -31.579 1.00 34.59 206 ASP A N 1
ATOM 1766 C CA . ASP A 1 206 ? -4.426 4.706 -31.338 1.00 34.59 206 ASP A CA 1
ATOM 1767 C C . ASP A 1 206 ? -5.031 5.231 -32.634 1.00 34.59 206 ASP A C 1
ATOM 1769 O O . ASP A 1 206 ? -4.615 6.247 -33.204 1.00 34.59 206 ASP A O 1
ATOM 1773 N N . ALA A 1 207 ? -5.991 4.453 -33.127 1.00 37.16 207 ALA A N 1
ATOM 1774 C CA . ALA A 1 207 ? -6.823 4.794 -34.252 1.00 37.16 207 ALA A CA 1
ATOM 1775 C C . ALA A 1 207 ? -7.359 6.212 -34.055 1.00 37.16 207 ALA A C 1
ATOM 1777 O O . ALA A 1 207 ? -7.925 6.542 -33.012 1.00 37.16 207 ALA A O 1
ATOM 1778 N N . ALA A 1 208 ? -7.176 7.042 -35.080 1.00 34.72 208 ALA A N 1
ATOM 1779 C CA . ALA A 1 208 ? -7.771 8.358 -35.173 1.00 34.72 208 ALA A CA 1
ATOM 1780 C C . ALA A 1 208 ? -9.281 8.267 -34.895 1.00 34.72 208 ALA A C 1
ATOM 1782 O O . ALA A 1 208 ? -10.076 7.913 -35.764 1.00 34.72 208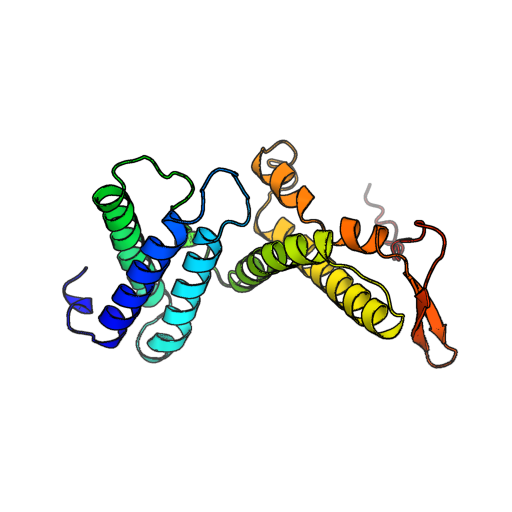 ALA A O 1
ATOM 1783 N N . SER A 1 209 ? -9.674 8.602 -33.670 1.00 35.34 209 SER A N 1
ATOM 1784 C CA . SER A 1 209 ? -11.054 8.864 -33.299 1.00 35.34 209 SER A CA 1
ATOM 1785 C C . SER A 1 209 ? -11.396 10.265 -33.797 1.00 35.34 209 SER A C 1
ATOM 1787 O O . SER A 1 209 ? -11.267 11.257 -33.081 1.00 35.34 209 SER A O 1
ATOM 1789 N N . GLN A 1 210 ? -11.802 10.332 -35.064 1.00 40.22 210 GLN A N 1
ATOM 1790 C CA . GLN A 1 210 ? -12.563 11.447 -35.605 1.00 40.22 210 GLN A CA 1
ATOM 1791 C C . GLN A 1 210 ? -13.851 11.610 -34.792 1.00 40.22 210 GLN A C 1
ATOM 1793 O O . GLN A 1 210 ? -14.780 10.825 -34.953 1.00 40.22 210 GLN A O 1
ATOM 1798 N N . TYR A 1 211 ? -13.936 12.666 -33.990 1.00 38.16 211 TYR A N 1
ATOM 1799 C CA . TYR A 1 211 ? -15.217 13.289 -33.683 1.00 38.16 211 TYR A CA 1
ATOM 1800 C C . TYR A 1 211 ? -15.096 14.789 -33.944 1.00 38.16 211 TYR A C 1
ATOM 1802 O O . TYR A 1 211 ? -14.186 15.452 -33.450 1.00 38.16 211 TYR A O 1
ATOM 1810 N N . ARG A 1 212 ? -15.974 15.233 -34.847 1.00 36.34 212 ARG A N 1
ATOM 1811 C CA . ARG A 1 212 ? -16.284 16.625 -35.182 1.00 36.34 212 ARG A CA 1
ATOM 1812 C C . ARG A 1 212 ? -16.847 17.366 -33.981 1.00 36.34 212 ARG A C 1
ATOM 1814 O O . ARG A 1 212 ? -17.549 16.703 -33.186 1.00 36.34 212 ARG A O 1
#

pLDDT: mean 79.72, std 16.6, range [33.28, 97.06]

Sequence (212 aa):
MDSKYQNNETIKSLCRILLKNLNDNVQINVNKSIPCNRYKLLSYWLYNKIEQFFTLNFDKIDRKNLYDEYARIWKLFVNYSFRRNLNNCQPEPVSVFDDKWTVRKEFYEYCEDYNTFKKSCTHSSSTCGKYYEYLENKSDLYDQFLTLNLNKHQDEDSSSYEIYKYYDPRTLLYNLPCTFKISPDGRREYVKTSTRNLYQPIVQPDAASQYR

Radius of gyration: 21.42 Å; chains: 1; bounding box: 46×39×60 Å

InterPro domains:
  IPR008780 Plasmodium vivax Vir [PF05795] (2-197)